Protein AF-W2U0R7-F1 (afdb_monomer_lite)

Radius of gyration: 28.59 Å; chains: 1; bounding box: 80×45×82 Å

Organism: Necator americanus (NCBI:txid51031)

InterPro domains:
  IPR003029 S1 domain [SM00316] (3-66)
  IPR012340 Nucleic acid-binding, OB-fold [SSF50249] (4-55)

pLDDT: mean 74.95, std 20.67, range [29.92, 95.19]

Foldseek 3Di:
DDDALDKWWWAFADADPNKTWTDTPNHAIAIEHPLLDDPPDDHGFIFIWGFHDADPPVRYTYIGTDGGPPDPDDDDDDDDDPPQFWWFFRADDFQWTWTATPVDSAIEIEGQDPDPPPGDPPVNRPDDHGDIFHWPDWDDPDPRYTYTYTVVCVVVVCVVCVDPPPPPDPDDDDDDDDDDDDDDDDDPDDPPPDDQDDDDAQDKFKWAWAAQQDAPFVDPQSRQWTWTQTGNRATEIEGVVQAEPVLVVPDPNSRVVCCVVRHRHIDIWTFHDWDWGDRDPDTGIYTYIHPYPVSNPDDPDDVVNVDDPPDDDDDD

Secondary structure (DSSP, 8-state):
-PPTT-EEEEEEEEEETTEEEEEETTTEEEEE-TTSS-S---TT-EEEEEEEEEETTTTEEEEEEEEETT----------------EEEEEE-SSEEEEEESS-S-EEEEES-SSTT----GGG-SS-TT-EE-EEEEEEEETTEEEEEETTHHHHHHHHS-----------------------------SS--------TT-EEEEEEEEE--S--SSGGGGGEEEEEETTTEEEEEEGGGS-HHHHHH-SSHHHHHHHHHTTSEEEEEEEEEEEEEETTEEEEEEEEE--HHHHH-----GGGTS---------

Structure (mmCIF, N/CA/C/O backbone):
data_AF-W2U0R7-F1
#
_entry.id   AF-W2U0R7-F1
#
loop_
_atom_site.group_PDB
_atom_site.id
_atom_site.type_symbol
_atom_site.label_atom_id
_atom_site.label_alt_id
_atom_site.label_comp_id
_atom_site.label_asym_id
_atom_site.label_entity_id
_atom_site.label_seq_id
_atom_site.pdbx_PDB_ins_code
_atom_site.Cartn_x
_atom_site.Cartn_y
_atom_site.Cartn_z
_atom_site.occupancy
_atom_site.B_iso_or_equiv
_atom_site.auth_seq_id
_atom_site.auth_comp_id
_atom_site.auth_asym_id
_atom_site.auth_atom_id
_atom_site.pdbx_PDB_model_num
ATOM 1 N N . LEU A 1 1 ? -6.172 -11.957 17.868 1.00 83.38 1 LEU A N 1
ATOM 2 C CA . LEU A 1 1 ? -6.908 -10.708 17.564 1.00 83.38 1 LEU A CA 1
ATOM 3 C C . LEU A 1 1 ? -8.099 -11.084 16.688 1.00 83.38 1 LEU A C 1
ATOM 5 O O . LEU A 1 1 ? -7.924 -12.005 15.895 1.00 83.38 1 LEU A O 1
ATOM 9 N N . PRO A 1 2 ? -9.292 -10.489 16.852 1.00 86.44 2 PRO A N 1
ATOM 10 C CA . PRO A 1 2 ? -10.396 -10.706 15.917 1.00 86.44 2 PRO A CA 1
ATOM 11 C C . PRO A 1 2 ? -9.974 -10.399 14.476 1.00 86.44 2 PRO A C 1
ATOM 13 O O . PRO A 1 2 ? -9.181 -9.494 14.243 1.00 86.44 2 PRO A O 1
ATOM 16 N N . ALA A 1 3 ? -10.475 -11.156 13.505 1.00 88.81 3 ALA A N 1
ATOM 17 C CA . ALA A 1 3 ? -10.159 -10.897 12.103 1.00 88.81 3 ALA A CA 1
ATOM 18 C C . ALA A 1 3 ? -10.872 -9.621 11.606 1.00 88.81 3 ALA A C 1
ATOM 20 O O . ALA A 1 3 ? -11.952 -9.302 12.120 1.00 88.81 3 ALA A O 1
ATOM 21 N N . PRO A 1 4 ? -10.346 -8.918 10.586 1.00 89.06 4 PRO A N 1
ATOM 22 C CA . PRO A 1 4 ? -11.112 -7.906 9.859 1.00 89.06 4 PRO A CA 1
ATOM 23 C C . PRO A 1 4 ? -12.493 -8.431 9.430 1.00 89.06 4 PRO A C 1
ATOM 25 O O . PRO A 1 4 ? -12.637 -9.593 9.054 1.00 89.06 4 PRO A O 1
ATOM 28 N N . GLY A 1 5 ? -13.523 -7.595 9.546 1.00 87.31 5 GLY A N 1
ATOM 29 C CA . GLY A 1 5 ? -14.932 -7.962 9.373 1.00 87.31 5 GLY A CA 1
ATOM 30 C C . GLY A 1 5 ? -15.601 -8.539 10.627 1.00 87.31 5 GLY A C 1
ATOM 31 O O . GLY A 1 5 ? -16.823 -8.659 10.661 1.00 87.31 5 GLY A O 1
ATOM 32 N N . SER A 1 6 ? -14.853 -8.860 11.689 1.00 90.31 6 SER A N 1
ATOM 33 C CA . SER A 1 6 ? -15.449 -9.371 12.933 1.00 90.31 6 SER A CA 1
ATOM 34 C C . SER A 1 6 ? -16.230 -8.286 13.668 1.00 90.31 6 SER A C 1
ATOM 36 O O . SER A 1 6 ? -15.757 -7.159 13.833 1.00 90.31 6 SER A O 1
ATOM 38 N N . HIS A 1 7 ? -17.398 -8.656 14.189 1.00 91.19 7 HIS A N 1
ATOM 39 C CA . HIS A 1 7 ? -18.165 -7.810 15.093 1.00 91.19 7 HIS A CA 1
ATOM 40 C C . HIS A 1 7 ? -17.626 -7.903 16.520 1.00 91.19 7 HIS A C 1
ATOM 42 O O . HIS A 1 7 ? -17.442 -8.995 17.056 1.00 91.19 7 HIS A O 1
ATOM 48 N N . VAL A 1 8 ? -17.429 -6.754 17.161 1.00 92.81 8 VAL A N 1
ATOM 49 C CA . VAL A 1 8 ? -16.996 -6.663 18.559 1.00 92.81 8 VAL A CA 1
ATOM 50 C C . VAL A 1 8 ? -17.875 -5.681 19.325 1.00 92.81 8 VAL A C 1
ATOM 52 O O . VAL A 1 8 ? -18.380 -4.709 18.766 1.00 92.81 8 VAL A O 1
ATOM 55 N N . VAL A 1 9 ? -18.059 -5.927 20.621 1.00 94.44 9 VAL A N 1
ATOM 56 C CA . VAL A 1 9 ? -18.637 -4.941 21.541 1.00 94.44 9 VAL A CA 1
ATOM 57 C C . VAL A 1 9 ? -17.483 -4.271 22.268 1.00 94.44 9 VAL A C 1
ATOM 59 O O . VAL A 1 9 ? -16.750 -4.932 23.003 1.00 94.44 9 VAL A O 1
ATOM 62 N N . ALA A 1 10 ? -17.321 -2.971 22.050 1.00 94.38 10 ALA A N 1
ATOM 63 C CA . ALA A 1 10 ? -16.235 -2.191 22.617 1.00 94.38 10 ALA A CA 1
ATOM 64 C C . ALA A 1 10 ? -16.765 -1.164 23.618 1.00 94.38 10 ALA A C 1
ATOM 66 O O . ALA A 1 10 ? -17.837 -0.592 23.426 1.00 94.38 10 ALA A O 1
ATOM 67 N N . THR A 1 11 ? -16.024 -0.950 24.701 1.00 95.19 11 THR A N 1
ATOM 68 C CA . THR A 1 11 ? -16.317 0.067 25.714 1.00 95.19 11 THR A CA 1
ATOM 69 C C . THR A 1 11 ? -15.459 1.289 25.436 1.00 95.19 11 THR A C 1
ATOM 71 O O . THR A 1 11 ? -14.247 1.156 25.291 1.00 95.19 11 THR A O 1
ATOM 74 N N . ILE A 1 12 ? -16.063 2.473 25.367 1.00 94.69 12 ILE A N 1
ATOM 75 C CA . ILE A 1 12 ? -15.328 3.722 25.143 1.00 94.69 12 ILE A CA 1
ATOM 76 C C . ILE A 1 12 ? -14.516 4.053 26.395 1.00 94.69 12 ILE A C 1
ATOM 78 O O . ILE A 1 12 ? -15.090 4.272 27.460 1.00 94.69 12 ILE A O 1
ATOM 82 N N . SER A 1 13 ? -13.191 4.083 26.273 1.00 92.88 13 SER A N 1
ATOM 83 C CA . SER A 1 13 ? -12.273 4.423 27.362 1.00 92.88 13 SER A CA 1
ATOM 84 C C . SER A 1 13 ? -11.938 5.911 27.390 1.00 92.88 13 SER A C 1
ATOM 86 O O . SER A 1 13 ? -11.790 6.478 28.468 1.00 92.88 13 SER A O 1
ATOM 88 N N . GLN A 1 14 ? -11.839 6.553 26.224 1.00 93.25 14 GLN A N 1
ATOM 89 C CA . GLN A 1 14 ? -11.476 7.964 26.103 1.00 93.25 14 GLN A CA 1
ATOM 90 C C . GLN A 1 14 ? -12.019 8.553 24.797 1.00 93.25 14 GLN A C 1
ATOM 92 O O . GLN A 1 14 ? -12.220 7.832 23.822 1.00 93.25 14 GLN A O 1
ATOM 97 N N . ILE A 1 15 ? -12.238 9.867 24.773 1.00 91.31 15 ILE A N 1
ATOM 98 C CA . ILE A 1 15 ? -12.575 10.632 23.569 1.00 91.31 15 ILE A CA 1
ATOM 99 C C . ILE A 1 15 ? -11.563 11.775 23.467 1.00 91.31 15 ILE A C 1
ATOM 101 O O . ILE A 1 15 ? -11.434 12.548 24.416 1.00 91.31 15 ILE A O 1
ATOM 105 N N . VAL A 1 16 ? -10.825 11.856 22.360 1.00 88.81 16 VAL A N 1
ATOM 106 C CA . VAL A 1 16 ? -9.835 12.919 22.094 1.00 88.81 16 VAL A CA 1
ATOM 107 C C . VAL A 1 16 ? -9.986 13.351 20.646 1.00 88.81 16 VAL A C 1
ATOM 109 O O . VAL A 1 16 ? -9.962 12.491 19.772 1.00 88.81 16 VAL A O 1
ATOM 112 N N . ASP A 1 17 ? -10.160 14.648 20.393 1.00 86.31 17 ASP A N 1
ATOM 113 C CA . ASP A 1 17 ? -10.288 15.219 19.042 1.00 86.31 17 ASP A CA 1
ATOM 114 C C . ASP A 1 17 ? -11.281 14.456 18.143 1.00 86.31 17 ASP A C 1
ATOM 116 O O . ASP A 1 17 ? -10.984 14.127 16.996 1.00 86.31 17 ASP A O 1
ATOM 120 N N . GLU A 1 18 ? -12.454 14.113 18.694 1.00 84.88 18 GLU A N 1
ATOM 121 C CA . GLU A 1 18 ? -13.509 13.346 18.003 1.00 84.88 18 GLU A CA 1
ATOM 122 C C . GLU A 1 18 ? -13.064 11.941 17.541 1.00 84.88 18 GLU A C 1
ATOM 124 O O . GLU A 1 18 ? -13.658 11.334 16.653 1.00 84.88 18 GLU A O 1
ATOM 129 N N . VAL A 1 19 ? -12.011 11.396 18.152 1.00 89.06 19 VAL A N 1
ATOM 130 C CA . VAL A 1 19 ? -11.609 9.995 18.035 1.00 89.06 19 VAL A CA 1
ATOM 131 C C . VAL A 1 19 ? -11.991 9.275 19.322 1.00 89.06 19 VAL A C 1
ATOM 133 O O . VAL A 1 19 ? -11.596 9.669 20.422 1.00 89.06 19 VAL A O 1
ATOM 136 N N . LEU A 1 20 ? -12.754 8.191 19.188 1.00 92.62 20 LEU A N 1
ATOM 137 C CA . LEU A 1 20 ? -13.113 7.332 20.311 1.00 92.62 20 LEU A CA 1
ATOM 138 C C . LEU A 1 20 ? -12.022 6.287 20.496 1.00 92.62 20 LEU A C 1
ATOM 140 O O . LEU A 1 20 ? -11.816 5.458 19.613 1.00 92.62 20 LEU A O 1
ATOM 144 N N . PHE A 1 21 ? -11.374 6.270 21.650 1.00 93.75 21 PHE A N 1
ATOM 145 C CA . PHE A 1 21 ? -10.540 5.155 22.076 1.00 93.75 21 PHE A CA 1
ATOM 146 C C . PHE A 1 21 ? -11.406 4.154 22.821 1.00 93.75 21 PHE A C 1
ATOM 148 O O . PHE A 1 21 ? -12.257 4.525 23.635 1.00 93.75 21 PHE A O 1
ATOM 155 N N . VAL A 1 22 ? -11.209 2.876 22.521 1.00 95.00 22 VAL A N 1
ATOM 156 C CA . VAL A 1 22 ? -12.057 1.814 23.046 1.00 95.00 22 VAL A CA 1
ATOM 157 C C . VAL A 1 22 ? -11.249 0.621 23.519 1.00 95.00 22 VAL A C 1
ATOM 159 O O . VAL A 1 22 ? -10.152 0.345 23.031 1.00 95.00 22 VAL A O 1
ATOM 162 N N . THR A 1 23 ? -11.841 -0.130 24.441 1.00 94.31 23 THR A N 1
ATOM 163 C CA . THR A 1 23 ? -11.342 -1.425 24.892 1.00 94.31 23 THR A CA 1
ATOM 164 C C . THR A 1 23 ? -12.376 -2.516 24.646 1.00 94.31 23 THR A C 1
ATOM 166 O O . THR A 1 23 ? -13.582 -2.324 24.817 1.00 94.31 23 THR A O 1
ATOM 169 N N . PHE A 1 24 ? -11.921 -3.687 24.218 1.00 93.06 24 PHE A N 1
ATOM 170 C CA . PHE A 1 24 ? -12.775 -4.843 23.955 1.00 93.06 24 PHE A CA 1
ATOM 171 C C . PHE A 1 24 ? -12.031 -6.143 24.272 1.00 93.06 24 PHE A C 1
ATOM 173 O O . PHE A 1 24 ? -10.812 -6.156 24.444 1.00 93.06 24 PHE A O 1
ATOM 180 N N . ASN A 1 25 ? -12.772 -7.245 24.429 1.00 89.12 25 ASN A N 1
ATOM 181 C CA . ASN A 1 25 ? -12.216 -8.549 24.824 1.00 89.12 25 ASN A CA 1
ATOM 182 C C . ASN A 1 25 ? -11.286 -8.472 26.058 1.00 89.12 25 ASN A C 1
ATOM 184 O O . ASN A 1 25 ? -10.248 -9.128 26.122 1.00 89.12 25 ASN A O 1
ATOM 188 N N . GLY A 1 26 ? -11.627 -7.609 27.020 1.00 82.94 26 GLY A N 1
ATOM 189 C CA . GLY A 1 26 ? -10.920 -7.423 28.290 1.00 82.94 26 GLY A CA 1
ATOM 190 C C . GLY A 1 26 ? -9.622 -6.607 28.231 1.00 82.94 26 GLY A C 1
ATOM 191 O O . GLY A 1 26 ? -9.376 -5.834 29.150 1.00 82.94 26 GLY A O 1
ATOM 192 N N . LYS A 1 27 ? -8.793 -6.759 27.189 1.00 85.88 27 LYS A N 1
ATOM 193 C CA . LYS A 1 27 ? -7.462 -6.112 27.113 1.00 85.88 27 LYS A CA 1
ATOM 194 C C . LYS A 1 27 ? -7.095 -5.523 25.750 1.00 85.88 27 LYS A C 1
ATOM 196 O O . LYS A 1 27 ? -6.055 -4.886 25.643 1.00 85.88 27 LYS A O 1
ATOM 201 N N . GLN A 1 28 ? -7.887 -5.760 24.706 1.00 88.81 28 GLN A N 1
ATOM 202 C CA . GLN A 1 28 ? -7.568 -5.249 23.372 1.00 88.81 28 GLN A CA 1
ATOM 203 C C . GLN A 1 28 ? -7.987 -3.788 23.269 1.00 88.81 28 GLN A C 1
ATOM 205 O O . GLN A 1 28 ? -9.064 -3.417 23.737 1.00 88.81 28 GLN A O 1
ATOM 210 N N . THR A 1 29 ? -7.130 -2.981 22.656 1.00 93.50 29 THR A N 1
ATOM 211 C CA . THR A 1 29 ? -7.343 -1.558 22.413 1.00 93.50 29 THR A CA 1
ATOM 212 C C . THR A 1 29 ? -7.682 -1.314 20.951 1.00 93.50 29 THR A C 1
ATOM 214 O O . THR A 1 29 ? -7.340 -2.089 20.053 1.00 93.50 29 THR A O 1
ATOM 217 N N . GLY A 1 30 ? -8.400 -0.231 20.703 1.00 94.00 30 GLY A N 1
ATOM 218 C CA . GLY A 1 30 ? -8.703 0.217 19.359 1.00 94.00 30 GLY A CA 1
ATOM 219 C C . GLY A 1 30 ? -9.209 1.643 19.348 1.00 94.00 30 GLY A C 1
ATOM 220 O O . GLY A 1 30 ? -9.350 2.278 20.396 1.00 94.00 30 GLY A O 1
ATOM 221 N N . PHE A 1 31 ? -9.497 2.136 18.153 1.00 93.88 31 PHE A N 1
ATOM 222 C CA . PHE A 1 31 ? -10.037 3.470 17.971 1.00 93.88 31 PHE A CA 1
ATOM 223 C C . PHE A 1 31 ? -11.076 3.522 16.850 1.00 93.88 31 PHE A C 1
ATOM 225 O O . PHE A 1 31 ? -11.021 2.759 15.883 1.00 93.88 31 PHE A O 1
ATOM 232 N N . VAL A 1 32 ? -12.020 4.451 16.984 1.00 92.56 32 VAL A N 1
ATOM 233 C CA . VAL A 1 32 ? -13.025 4.799 15.976 1.00 92.56 32 VAL A CA 1
ATOM 234 C C . VAL A 1 32 ? -12.823 6.267 15.615 1.00 92.56 32 VAL A C 1
ATOM 236 O O . VAL A 1 32 ? -12.878 7.130 16.488 1.00 92.56 32 VAL A O 1
ATOM 239 N N . ARG A 1 33 ? -12.551 6.557 14.340 1.00 90.38 33 ARG A N 1
ATOM 240 C CA . ARG A 1 33 ? -12.305 7.928 13.861 1.00 90.38 33 ARG A CA 1
ATOM 241 C C . ARG A 1 33 ? -13.593 8.741 13.747 1.00 90.38 33 ARG A C 1
ATOM 243 O O . ARG A 1 33 ? -14.663 8.166 13.529 1.00 90.38 33 ARG A O 1
ATOM 250 N N . LYS A 1 34 ? -13.445 10.069 13.734 1.00 85.06 34 LYS A N 1
ATOM 251 C CA . LYS A 1 34 ? -14.473 11.003 13.265 1.00 85.06 34 LYS A CA 1
ATOM 252 C C . LYS A 1 34 ? -15.073 10.520 11.939 1.00 85.06 34 LYS A C 1
ATOM 254 O O . LYS A 1 34 ? -14.345 10.124 11.029 1.00 85.06 34 LYS A O 1
ATOM 259 N N . GLY A 1 35 ? -16.401 10.522 11.847 1.00 83.38 35 GLY A N 1
ATOM 260 C CA . GLY A 1 35 ? -17.151 10.027 10.686 1.00 83.38 35 GLY A CA 1
ATOM 261 C C . GLY A 1 35 ? -17.455 8.524 10.719 1.00 83.38 35 GLY A C 1
ATOM 262 O O . GLY A 1 35 ? -18.378 8.078 10.041 1.00 83.38 35 GLY A O 1
ATOM 263 N N . ASN A 1 36 ? -16.769 7.739 11.556 1.00 88.75 36 ASN A N 1
ATOM 264 C CA . ASN A 1 36 ? -17.033 6.308 11.751 1.00 88.75 36 ASN A CA 1
ATOM 265 C C . ASN A 1 36 ? -17.840 5.997 13.022 1.00 88.75 36 ASN A C 1
ATOM 267 O O . ASN A 1 36 ? -18.058 4.822 13.314 1.00 88.75 36 ASN A O 1
ATOM 271 N N . HIS A 1 37 ? -18.302 7.012 13.749 1.00 88.38 37 HIS A N 1
ATOM 272 C CA . HIS A 1 37 ? -19.239 6.901 14.867 1.00 88.38 37 HIS A CA 1
ATOM 273 C C . HIS A 1 37 ? -20.311 7.992 14.795 1.00 88.38 37 HIS A C 1
ATOM 275 O O . HIS A 1 37 ? -20.176 8.944 14.030 1.00 88.38 37 HIS A O 1
ATOM 281 N N . ASN A 1 38 ? -21.365 7.832 15.597 1.00 84.31 38 ASN A N 1
ATOM 282 C CA . ASN A 1 38 ? -22.400 8.849 15.792 1.00 84.31 38 ASN A CA 1
ATOM 283 C C . ASN A 1 38 ? -22.002 9.790 16.944 1.00 84.31 38 ASN A C 1
ATOM 285 O O . ASN A 1 38 ? -21.214 9.393 17.806 1.00 84.31 38 ASN A O 1
ATOM 289 N N . ASP A 1 39 ? -22.565 10.998 16.984 1.00 75.94 39 ASP A N 1
ATOM 290 C CA . ASP A 1 39 ? -22.180 12.035 17.960 1.00 75.94 39 ASP A CA 1
ATOM 291 C C . ASP A 1 39 ? -22.703 11.769 19.389 1.00 75.94 39 ASP A C 1
ATOM 293 O O . ASP A 1 39 ? -22.133 12.249 20.366 1.00 75.94 39 ASP A O 1
ATOM 297 N N . ASP A 1 40 ? -23.730 10.926 19.543 1.00 81.81 40 ASP A N 1
ATOM 298 C CA . ASP A 1 40 ? -24.351 10.591 20.837 1.00 81.81 40 ASP A CA 1
ATOM 299 C C . ASP A 1 40 ? -23.622 9.461 21.591 1.00 81.81 40 ASP A C 1
ATOM 301 O O . ASP A 1 40 ? -24.198 8.418 21.920 1.00 81.81 40 ASP A O 1
ATOM 305 N N . VAL A 1 41 ? -22.332 9.641 21.875 1.00 87.25 41 VAL A N 1
ATOM 306 C CA . VAL A 1 41 ? -21.533 8.652 22.618 1.00 87.25 41 VAL A CA 1
ATOM 307 C C . VAL A 1 41 ? -20.745 9.280 23.762 1.00 87.25 41 VAL A C 1
ATOM 309 O O . VAL A 1 41 ? -20.171 10.358 23.642 1.00 87.25 41 VAL A O 1
ATOM 312 N N . LYS A 1 42 ? -20.705 8.584 24.902 1.00 91.44 42 LYS A N 1
ATOM 313 C CA . LYS A 1 42 ? -19.970 9.010 26.103 1.00 91.44 42 LYS A CA 1
ATOM 314 C C . LYS A 1 42 ? -18.969 7.949 26.543 1.00 91.44 42 LYS A C 1
ATOM 316 O O . LYS A 1 42 ? -19.164 6.754 26.308 1.00 91.44 42 LYS A O 1
ATOM 321 N N . VAL A 1 43 ? -17.922 8.381 27.245 1.00 92.25 43 VAL A N 1
ATOM 322 C CA . VAL A 1 43 ? -16.983 7.475 27.924 1.00 92.25 43 VAL A CA 1
ATOM 323 C C . VAL A 1 43 ? -17.761 6.496 28.815 1.00 92.25 43 VAL A C 1
ATOM 325 O O . VAL A 1 43 ? -18.732 6.864 29.475 1.00 92.25 43 VAL A O 1
ATOM 328 N N . GLY A 1 44 ? -17.376 5.222 28.775 1.00 91.38 44 GLY A N 1
ATOM 329 C CA . GLY A 1 44 ? -18.054 4.113 29.447 1.00 91.38 44 GLY A CA 1
ATOM 330 C C . GLY A 1 44 ? -19.210 3.487 28.658 1.00 91.38 44 GLY A C 1
ATOM 331 O O . GLY A 1 44 ? -19.694 2.421 29.037 1.00 91.38 44 GLY A O 1
ATOM 332 N N . ASN A 1 45 ? -19.666 4.086 27.550 1.00 91.94 45 ASN A N 1
ATOM 333 C CA . ASN A 1 45 ? -20.686 3.458 26.705 1.00 91.94 45 ASN A CA 1
ATOM 334 C C . ASN A 1 45 ? -20.134 2.229 25.978 1.00 91.94 45 ASN A C 1
ATOM 336 O O . ASN A 1 45 ? -18.971 2.192 25.573 1.00 91.94 45 ASN A O 1
ATOM 340 N N . LYS A 1 46 ? -21.007 1.236 25.779 1.00 93.06 46 LYS A N 1
ATOM 341 C CA . LYS A 1 46 ? -20.733 0.074 24.935 1.00 93.06 46 LYS A CA 1
ATOM 342 C C . LYS A 1 46 ? -21.280 0.320 23.535 1.00 93.06 46 LYS A C 1
ATOM 344 O O . LYS A 1 46 ? -22.468 0.596 23.364 1.00 93.06 46 LYS A O 1
ATOM 349 N N . ILE A 1 47 ? -20.420 0.176 22.541 1.00 92.75 47 ILE A N 1
ATOM 350 C CA . ILE A 1 47 ? -20.747 0.327 21.125 1.00 92.75 47 ILE A CA 1
ATOM 351 C C . ILE A 1 47 ? -20.481 -0.985 20.391 1.00 92.75 47 ILE A C 1
ATOM 353 O O . ILE A 1 47 ? -19.558 -1.727 20.733 1.00 92.75 47 ILE A O 1
ATOM 357 N N . LYS A 1 48 ? -21.315 -1.302 19.398 1.00 91.94 48 LYS A N 1
ATOM 358 C CA . LYS A 1 48 ? -21.057 -2.418 18.487 1.00 91.94 48 LYS A CA 1
ATOM 359 C C . LYS A 1 48 ? -20.238 -1.890 17.326 1.00 91.94 48 LYS A C 1
ATOM 361 O O . LYS A 1 48 ? -20.669 -0.974 16.622 1.00 91.94 48 LYS A O 1
ATOM 366 N N . CYS A 1 49 ? -19.091 -2.509 17.111 1.00 92.44 49 CYS A N 1
ATOM 367 C CA . CYS A 1 49 ? -18.162 -2.143 16.061 1.00 92.44 49 CYS A CA 1
ATOM 368 C C . CYS A 1 49 ? -17.885 -3.320 15.135 1.00 92.44 49 CYS A C 1
ATOM 370 O O . CYS A 1 49 ? -18.097 -4.480 15.496 1.00 92.44 49 CYS A O 1
ATOM 372 N N . VAL A 1 50 ? -17.379 -3.002 13.951 1.00 92.31 50 VAL A N 1
ATOM 373 C CA . VAL A 1 50 ? -16.727 -3.953 13.054 1.00 92.31 50 VAL A CA 1
ATOM 374 C C . VAL A 1 50 ? -15.243 -3.621 13.004 1.00 92.31 50 VAL A C 1
ATOM 376 O O . VAL A 1 50 ? -14.870 -2.448 12.926 1.00 92.31 50 VAL A O 1
ATOM 379 N N . VAL A 1 51 ? -14.406 -4.654 13.072 1.00 92.94 51 VAL A N 1
ATOM 380 C CA . VAL A 1 51 ? -12.954 -4.530 12.920 1.00 92.94 51 VAL A CA 1
ATOM 381 C C . VAL A 1 51 ? -12.612 -4.290 11.458 1.00 92.94 51 VAL A C 1
ATOM 383 O O . VAL A 1 51 ? -12.956 -5.112 10.617 1.00 92.94 51 VAL A O 1
ATOM 386 N N . ILE A 1 52 ? -11.941 -3.180 11.150 1.00 92.25 52 ILE A N 1
ATOM 387 C CA . ILE A 1 52 ? -11.542 -2.827 9.782 1.00 92.25 52 ILE A CA 1
ATOM 388 C C . ILE A 1 52 ? -10.106 -3.275 9.508 1.00 92.25 52 ILE A C 1
ATOM 390 O O . ILE A 1 52 ? -9.856 -3.975 8.534 1.00 92.25 52 ILE A O 1
ATOM 394 N N . ASP A 1 53 ? -9.167 -2.860 10.358 1.00 92.00 53 ASP A N 1
ATOM 395 C CA . ASP A 1 53 ? -7.725 -3.058 10.169 1.00 92.00 53 ASP A CA 1
ATOM 396 C C . ASP A 1 53 ? -7.001 -3.030 11.528 1.00 92.00 53 ASP A C 1
ATOM 398 O O . ASP A 1 53 ? -7.610 -2.749 12.564 1.00 92.00 53 ASP A O 1
ATOM 402 N N . TYR A 1 54 ? -5.697 -3.303 11.532 1.00 91.06 54 TYR A N 1
ATOM 403 C CA . TYR A 1 54 ? -4.827 -3.188 12.700 1.00 91.06 54 TYR A CA 1
ATOM 404 C C . TYR A 1 54 ? -3.661 -2.238 12.439 1.00 91.06 54 TYR A C 1
ATOM 406 O O . TYR A 1 54 ? -2.973 -2.318 11.422 1.00 91.06 54 TYR A O 1
ATOM 414 N N . VAL A 1 55 ? -3.389 -1.358 13.403 1.00 86.44 55 VAL A N 1
ATOM 415 C CA . VAL A 1 55 ? -2.236 -0.457 13.358 1.00 86.44 55 VAL A CA 1
ATOM 416 C C . VAL A 1 55 ? -1.060 -1.092 14.094 1.00 86.44 55 VAL A C 1
ATOM 418 O O . VAL A 1 55 ? -0.995 -1.115 15.325 1.00 86.44 55 VAL A O 1
ATOM 421 N N . PHE A 1 56 ? -0.095 -1.586 13.325 1.00 82.19 56 PHE A N 1
ATOM 422 C CA . PHE A 1 56 ? 1.170 -2.102 13.842 1.00 82.19 56 PHE A CA 1
ATOM 423 C C . PHE A 1 56 ? 2.199 -0.973 14.036 1.00 82.19 56 PHE A C 1
ATOM 425 O O . PHE A 1 56 ? 2.186 -0.003 13.275 1.00 82.19 56 PHE A O 1
ATOM 432 N N . PRO A 1 57 ? 3.092 -1.067 15.044 1.00 86.06 57 PRO A N 1
ATOM 433 C CA . PRO A 1 57 ? 3.300 -2.203 15.955 1.00 86.06 57 PRO A CA 1
ATOM 434 C C . PRO A 1 57 ? 2.416 -2.196 17.215 1.00 86.06 57 PRO A C 1
ATOM 436 O O . PRO A 1 57 ? 2.489 -3.132 18.005 1.00 86.06 57 PRO A O 1
ATOM 439 N N . ARG A 1 58 ? 1.588 -1.163 17.426 1.00 81.50 58 ARG A N 1
ATOM 440 C CA . ARG A 1 58 ? 0.784 -1.011 18.655 1.00 81.50 58 ARG A C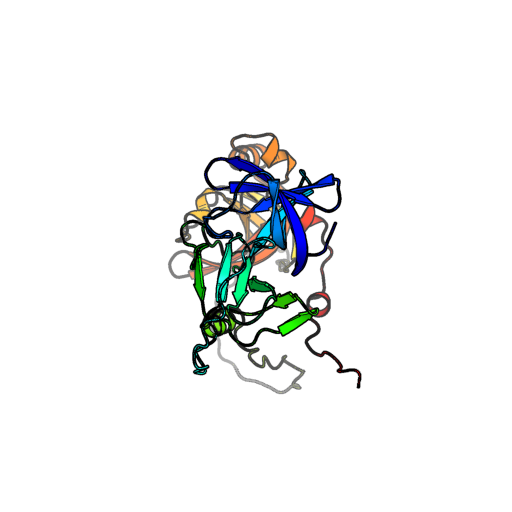A 1
ATOM 441 C C . ARG A 1 58 ? -0.297 -2.081 18.832 1.00 81.50 58 ARG A C 1
ATOM 443 O O . ARG A 1 58 ? -0.765 -2.274 19.945 1.00 81.50 58 ARG A O 1
ATOM 450 N N . ASN A 1 59 ? -0.657 -2.792 17.762 1.00 85.88 59 ASN A N 1
ATOM 451 C CA . ASN A 1 59 ? -1.736 -3.785 17.731 1.00 85.88 59 ASN A CA 1
ATOM 452 C C . ASN A 1 59 ? -3.116 -3.198 18.077 1.00 85.88 59 ASN A C 1
ATOM 454 O O . ASN A 1 59 ? -4.014 -3.933 18.487 1.00 85.88 59 ASN A O 1
ATOM 458 N N . ASP A 1 60 ? -3.295 -1.890 17.874 1.00 90.25 60 ASP A N 1
ATOM 459 C CA . ASP A 1 60 ? -4.584 -1.224 18.048 1.00 90.25 60 ASP A CA 1
ATOM 460 C C . ASP A 1 60 ? -5.501 -1.559 16.870 1.00 90.25 60 ASP A C 1
ATOM 462 O O . ASP A 1 60 ? -5.098 -1.435 15.708 1.00 90.25 60 ASP A O 1
ATOM 466 N N . ALA A 1 61 ? -6.740 -1.950 17.156 1.00 93.75 61 ALA A N 1
ATOM 467 C CA . ALA A 1 61 ? -7.741 -2.182 16.120 1.00 93.75 61 ALA A CA 1
ATOM 468 C C . ALA A 1 61 ? -8.340 -0.860 15.616 1.00 93.75 61 ALA A C 1
ATOM 470 O O . ALA A 1 61 ? -8.795 -0.028 16.400 1.00 93.75 61 ALA A O 1
ATOM 471 N N . GLU A 1 62 ? -8.397 -0.692 14.301 1.00 94.44 62 GLU A N 1
ATOM 472 C CA . GLU A 1 62 ? -9.132 0.378 13.633 1.00 94.44 62 GLU A CA 1
ATOM 473 C C . GLU A 1 62 ? -10.568 -0.110 13.390 1.00 94.44 62 GLU A C 1
ATOM 475 O O . GLU A 1 62 ? -10.791 -1.142 12.752 1.00 94.44 62 GLU A O 1
ATOM 480 N N . LEU A 1 63 ? -11.546 0.588 13.967 1.00 94.19 63 LEU A N 1
ATOM 481 C CA . LEU A 1 63 ? -12.930 0.127 14.091 1.00 94.19 63 LEU A CA 1
ATOM 482 C C . LEU A 1 63 ? -13.911 1.108 13.429 1.00 94.19 63 LEU A C 1
ATOM 484 O O . LEU A 1 63 ? -13.680 2.319 13.406 1.00 94.19 63 LEU A O 1
ATOM 488 N N . VAL A 1 64 ? -15.053 0.596 12.961 1.00 92.44 64 VAL A N 1
ATOM 489 C CA . VAL A 1 64 ? -16.231 1.404 12.592 1.00 92.44 64 VAL A CA 1
ATOM 490 C C . VAL A 1 64 ? -17.418 1.022 13.461 1.00 92.44 64 VAL A C 1
ATOM 492 O O . VAL A 1 64 ? -17.711 -0.160 13.643 1.00 92.44 64 VAL A O 1
ATOM 495 N N . MET A 1 65 ? -18.110 2.023 13.996 1.00 91.00 65 MET A N 1
ATOM 496 C CA . MET A 1 65 ? -19.338 1.833 14.752 1.00 91.00 65 MET A CA 1
ATOM 497 C C . MET A 1 65 ? -20.481 1.462 13.804 1.00 91.00 65 MET A C 1
ATOM 499 O O . MET A 1 65 ? -20.723 2.140 12.807 1.00 91.00 65 MET A O 1
ATOM 503 N N . VAL A 1 66 ? -21.198 0.388 14.133 1.00 88.12 66 VAL A N 1
ATOM 504 C CA . VAL A 1 66 ? -22.386 -0.058 13.387 1.00 88.12 66 VAL A CA 1
ATOM 505 C C . VAL A 1 66 ? -23.680 0.122 14.169 1.00 88.12 66 VAL A C 1
ATOM 507 O O . VAL A 1 66 ? -24.747 0.144 13.563 1.00 88.12 66 VAL A O 1
ATOM 510 N N . ASP A 1 67 ? -23.610 0.199 15.500 1.00 80.38 67 ASP A N 1
ATOM 511 C CA . ASP A 1 67 ? -24.786 0.353 16.359 1.00 80.38 67 ASP A CA 1
ATOM 512 C C . ASP A 1 67 ? -24.386 0.813 17.774 1.00 80.38 67 ASP A C 1
ATOM 514 O O . ASP A 1 67 ? -23.335 0.422 18.298 1.00 80.38 67 ASP A O 1
ATOM 518 N N . SER A 1 68 ? -25.249 1.593 18.422 1.00 63.22 68 SER A N 1
ATOM 519 C CA . SER A 1 68 ? -25.133 1.937 19.842 1.00 63.22 68 SER A CA 1
ATOM 520 C C . SER A 1 68 ? -25.872 0.881 20.656 1.00 63.22 68 SER A C 1
ATOM 522 O O . SER A 1 68 ? -27.096 0.813 20.606 1.00 63.22 68 SER A O 1
ATOM 524 N N . ALA A 1 69 ? -25.178 0.084 21.475 1.00 58.62 69 ALA A N 1
ATOM 525 C CA . ALA A 1 69 ? -25.843 -0.978 22.243 1.00 58.62 69 ALA A CA 1
ATOM 526 C C . ALA A 1 69 ? -26.877 -0.451 23.268 1.00 58.62 69 ALA A C 1
ATOM 528 O O . ALA A 1 69 ? -27.700 -1.229 23.745 1.00 58.62 69 ALA A O 1
ATOM 529 N N . ASN A 1 70 ? -26.855 0.854 23.576 1.00 46.56 70 ASN A N 1
ATOM 530 C CA . ASN A 1 70 ? -27.669 1.490 24.617 1.00 46.56 70 ASN A CA 1
ATOM 531 C C . ASN A 1 70 ? -28.772 2.442 24.108 1.00 46.56 70 ASN A C 1
ATOM 533 O O . ASN A 1 70 ? -29.482 3.011 24.934 1.00 46.56 70 ASN A O 1
ATOM 537 N N . VAL A 1 71 ? -28.959 2.629 22.795 1.00 42.69 71 VAL A N 1
ATOM 538 C CA . VAL A 1 71 ? -29.973 3.570 22.276 1.00 42.69 71 VAL A CA 1
ATOM 539 C C . VAL A 1 71 ? -31.172 2.797 21.727 1.00 42.69 71 VAL A C 1
ATOM 541 O O . VAL A 1 71 ? -31.108 2.181 20.665 1.00 42.69 71 VAL A O 1
ATOM 544 N N . LYS A 1 72 ? -32.299 2.829 22.450 1.00 37.12 72 LYS A N 1
ATOM 545 C CA . LYS A 1 72 ? -33.603 2.402 21.919 1.00 37.12 72 LYS A CA 1
ATOM 546 C C . LYS A 1 72 ? -34.038 3.404 20.844 1.00 37.12 72 LYS A C 1
ATOM 548 O O . LYS A 1 72 ? -34.627 4.429 21.168 1.00 37.12 72 LYS A O 1
ATOM 553 N N . VAL A 1 73 ? -33.767 3.116 19.575 1.00 37.72 73 VAL A N 1
ATOM 554 C CA . VAL A 1 73 ? -34.317 3.909 18.465 1.00 37.72 73 VAL A CA 1
ATOM 555 C C . VAL A 1 73 ? -35.780 3.488 18.220 1.00 37.72 73 VAL A C 1
ATOM 557 O O . VAL A 1 73 ? -36.051 2.287 18.097 1.00 37.72 73 VAL A O 1
ATOM 560 N N . PRO A 1 74 ? -36.746 4.424 18.157 1.00 35.66 74 PRO A N 1
ATOM 561 C CA . PRO A 1 74 ? -38.136 4.110 17.841 1.00 35.66 74 PRO A CA 1
ATOM 562 C C . PRO A 1 74 ? -38.268 3.623 16.389 1.00 35.66 74 PRO A C 1
ATOM 564 O O . PRO A 1 74 ? -37.733 4.220 15.455 1.00 35.66 74 PRO A O 1
ATOM 567 N N . LYS A 1 75 ? -38.992 2.514 16.193 1.00 36.31 75 LYS A N 1
ATOM 568 C CA . LYS A 1 75 ? -39.241 1.894 14.881 1.00 36.31 75 LYS A CA 1
ATOM 569 C C . LYS A 1 75 ? -40.145 2.785 14.018 1.00 36.31 75 LYS A C 1
ATOM 571 O O . LYS A 1 75 ? -41.363 2.624 14.031 1.00 36.31 75 LYS A O 1
ATOM 576 N N . ALA A 1 76 ? -39.563 3.671 13.217 1.00 35.34 76 ALA A N 1
ATOM 577 C CA . ALA A 1 76 ? -40.272 4.286 12.099 1.00 35.34 76 ALA A CA 1
ATOM 578 C C . ALA A 1 76 ? -40.295 3.307 10.910 1.00 35.34 76 ALA A C 1
ATOM 580 O O . ALA A 1 76 ? -39.263 2.999 10.316 1.00 35.34 76 ALA A O 1
ATOM 581 N N . LYS A 1 77 ? -41.485 2.794 10.568 1.00 41.06 77 LYS A N 1
ATOM 582 C CA . LYS A 1 77 ? -41.727 2.062 9.316 1.00 41.06 77 LYS A CA 1
ATOM 583 C C . LYS A 1 77 ? -41.511 3.025 8.144 1.00 41.06 77 LYS A C 1
ATOM 585 O O . LYS A 1 77 ? -42.338 3.907 7.934 1.00 41.06 77 LYS A O 1
ATOM 590 N N . LYS A 1 78 ? -40.446 2.842 7.359 1.00 34.41 78 LYS A N 1
ATOM 591 C CA . LYS A 1 78 ? -40.284 3.513 6.060 1.00 34.41 78 LYS A CA 1
ATOM 592 C C . LYS A 1 78 ? -40.283 2.469 4.944 1.00 34.41 78 LYS A C 1
ATOM 594 O O . LYS A 1 78 ? -39.570 1.471 5.025 1.00 34.41 78 LYS A O 1
ATOM 599 N N . LYS A 1 79 ? -41.168 2.690 3.965 1.00 33.53 79 LYS A N 1
ATOM 600 C CA . LYS A 1 79 ? -41.354 1.903 2.737 1.00 33.53 79 LYS A CA 1
ATOM 601 C C . LYS A 1 79 ? -40.002 1.635 2.068 1.00 33.53 79 LYS A C 1
ATOM 603 O O . LYS A 1 79 ? -39.200 2.548 1.908 1.00 33.53 79 LYS A O 1
ATOM 608 N N . ARG A 1 80 ? -39.787 0.374 1.697 1.00 35.59 80 ARG A N 1
ATOM 609 C CA . ARG A 1 80 ? -38.609 -0.129 0.993 1.00 35.59 80 ARG A CA 1
ATOM 610 C C . ARG A 1 80 ? -38.815 0.119 -0.503 1.00 35.59 80 ARG A C 1
ATOM 612 O O . ARG A 1 80 ? -39.478 -0.673 -1.160 1.00 35.59 80 ARG A O 1
ATOM 619 N N . GLU A 1 81 ? -38.314 1.244 -0.994 1.00 32.62 81 GLU A N 1
ATOM 620 C CA . GLU A 1 81 ? -37.963 1.399 -2.408 1.00 32.62 81 GLU A CA 1
ATOM 621 C C . GLU A 1 81 ? -36.563 0.803 -2.604 1.00 32.62 81 GLU A C 1
ATOM 623 O O . GLU A 1 81 ? -35.695 0.958 -1.742 1.00 32.62 81 GLU A O 1
ATOM 628 N N . GLU A 1 82 ? -36.365 0.062 -3.695 1.00 38.41 82 GLU A N 1
ATOM 629 C CA . GLU A 1 82 ? -35.071 -0.475 -4.130 1.00 38.41 82 GLU A CA 1
ATOM 630 C C . GLU A 1 82 ? -34.139 0.678 -4.516 1.00 38.41 82 GLU A C 1
ATOM 632 O O . GLU A 1 82 ? -33.962 1.017 -5.681 1.00 38.41 82 GLU A O 1
ATOM 637 N N . SER A 1 83 ? -33.564 1.337 -3.513 1.00 41.19 83 SER A N 1
ATOM 638 C CA . SER A 1 83 ? -32.542 2.350 -3.721 1.00 41.19 83 SER A CA 1
ATOM 639 C C . SER A 1 83 ? -31.194 1.661 -3.910 1.00 41.19 83 SER A C 1
ATOM 641 O O . SER A 1 83 ? -30.677 1.037 -2.979 1.00 41.19 83 SER A O 1
ATOM 643 N N . ASP A 1 84 ? -30.666 1.781 -5.124 1.00 49.28 84 ASP A N 1
ATOM 644 C CA . ASP A 1 84 ? -29.254 1.719 -5.514 1.00 49.28 84 ASP A CA 1
ATOM 645 C C . ASP A 1 84 ? -28.295 1.679 -4.303 1.00 49.28 84 ASP A C 1
ATOM 647 O O . ASP A 1 84 ? -28.218 2.631 -3.519 1.00 49.28 84 ASP A O 1
ATOM 651 N N . SER A 1 85 ? -27.628 0.543 -4.076 1.00 63.41 85 SER A N 1
ATOM 652 C CA . SER A 1 85 ? -26.938 0.251 -2.814 1.00 63.41 85 SER A CA 1
ATOM 653 C C . SER A 1 85 ? -25.662 1.082 -2.644 1.00 63.41 85 SER A C 1
ATOM 655 O O . SER A 1 85 ? -24.558 0.621 -2.939 1.00 63.41 85 SER A O 1
ATOM 657 N N . MET A 1 86 ? -25.806 2.312 -2.153 1.00 79.75 86 MET A N 1
ATOM 658 C CA . MET A 1 86 ? -24.675 3.165 -1.797 1.00 79.75 86 MET A CA 1
ATOM 659 C C . MET A 1 86 ? -23.877 2.558 -0.634 1.00 79.75 86 MET A C 1
ATOM 661 O O . MET A 1 86 ? -24.427 2.031 0.339 1.00 79.75 86 MET A O 1
ATOM 665 N N . CYS A 1 87 ? -22.555 2.617 -0.755 1.00 86.94 87 CYS A N 1
ATOM 666 C CA . CYS A 1 87 ? -21.601 2.158 0.244 1.00 86.94 87 CYS A CA 1
ATOM 667 C C . CYS A 1 87 ? -20.814 3.355 0.770 1.00 86.94 87 CYS A C 1
ATOM 669 O O . CYS A 1 87 ? -20.265 4.127 -0.011 1.00 86.94 87 CYS A O 1
ATOM 671 N N . ARG A 1 88 ? -20.728 3.504 2.092 1.00 89.69 88 ARG A N 1
ATOM 672 C CA . ARG A 1 88 ? -19.971 4.593 2.713 1.00 89.69 88 ARG A CA 1
ATOM 673 C C . ARG A 1 88 ? -18.504 4.209 2.844 1.00 89.69 88 ARG A C 1
ATOM 675 O O . ARG A 1 88 ? -18.206 3.144 3.379 1.00 89.69 88 ARG A O 1
ATOM 682 N N . VAL A 1 89 ? -17.586 5.079 2.446 1.00 90.25 89 VAL A N 1
ATOM 683 C CA . VAL A 1 89 ? -16.148 4.886 2.665 1.00 90.25 89 VAL A CA 1
ATOM 684 C C . VAL A 1 89 ? -15.822 5.065 4.147 1.00 90.25 89 VAL A C 1
ATOM 686 O O . VAL A 1 89 ? -16.049 6.130 4.715 1.00 90.25 89 VAL A O 1
ATOM 689 N N . VAL A 1 90 ? -15.279 4.025 4.780 1.00 90.75 90 VAL A N 1
ATOM 690 C CA . VAL A 1 90 ? -14.924 4.014 6.214 1.00 90.75 90 VAL A CA 1
ATOM 691 C C . VAL A 1 90 ? -13.416 4.029 6.449 1.00 90.75 90 VAL A C 1
ATOM 693 O O . VAL A 1 90 ? -12.965 4.346 7.548 1.00 90.75 90 VAL A O 1
ATOM 696 N N . LEU A 1 91 ? -12.622 3.705 5.425 1.00 90.56 91 LEU A N 1
ATOM 697 C CA . LEU A 1 91 ? -11.165 3.740 5.488 1.00 90.56 91 LEU A CA 1
ATOM 698 C C . LEU A 1 91 ? -10.570 4.018 4.110 1.00 90.56 91 LEU A C 1
ATOM 700 O O . LEU A 1 91 ? -10.986 3.418 3.121 1.00 90.56 91 LEU A O 1
ATOM 704 N N . VAL A 1 92 ? -9.547 4.869 4.063 1.00 88.75 92 VAL A N 1
ATOM 705 C CA . VAL A 1 92 ? -8.730 5.103 2.868 1.00 88.75 92 VAL A CA 1
ATOM 706 C C . VAL A 1 92 ? -7.270 4.852 3.228 1.00 88.75 92 VAL A C 1
ATOM 708 O O . VAL A 1 92 ? -6.717 5.504 4.114 1.00 88.75 92 VAL A O 1
ATOM 711 N N . LYS A 1 93 ? -6.638 3.893 2.551 1.00 86.56 93 LYS A N 1
ATOM 712 C CA . LYS A 1 93 ? -5.197 3.626 2.610 1.00 86.56 93 LYS A CA 1
ATOM 713 C C . LYS A 1 93 ? -4.614 3.789 1.205 1.00 86.56 93 LYS A C 1
ATOM 715 O O . LYS A 1 93 ? -5.326 3.891 0.207 1.00 86.56 93 LYS A O 1
ATOM 720 N N . ARG A 1 94 ? -3.283 3.792 1.126 1.00 80.75 94 ARG A N 1
ATOM 721 C CA . ARG A 1 94 ? -2.558 3.951 -0.142 1.00 80.75 94 ARG A CA 1
ATOM 722 C C . ARG A 1 94 ? -2.926 2.887 -1.181 1.00 80.75 94 ARG A C 1
ATOM 724 O O . ARG A 1 94 ? -3.013 3.213 -2.355 1.00 80.75 94 ARG A O 1
ATOM 731 N N . ASP A 1 95 ? -3.089 1.636 -0.750 1.00 82.06 95 ASP A N 1
ATOM 732 C CA . ASP A 1 95 ? -3.240 0.493 -1.660 1.00 82.06 95 ASP A CA 1
ATOM 733 C C . ASP A 1 95 ? -4.691 -0.033 -1.736 1.00 82.06 95 ASP A C 1
ATOM 735 O O . ASP A 1 95 ? -5.060 -0.698 -2.706 1.00 82.06 95 ASP A O 1
ATOM 739 N N . TYR A 1 96 ? -5.539 0.303 -0.758 1.00 87.50 96 TYR A N 1
ATOM 740 C CA . TYR A 1 96 ? -6.954 -0.066 -0.746 1.00 87.50 96 TYR A CA 1
ATOM 741 C C . TYR A 1 96 ? -7.821 0.963 -0.007 1.00 87.50 96 TYR A C 1
ATOM 743 O O . TYR A 1 96 ? -7.337 1.735 0.821 1.00 87.50 96 TYR A O 1
ATOM 751 N N . ILE A 1 97 ? -9.123 0.930 -0.267 1.00 90.50 97 ILE A N 1
ATOM 752 C CA . ILE A 1 97 ? -10.160 1.565 0.549 1.00 90.50 97 ILE A CA 1
ATOM 753 C C . ILE A 1 97 ? -11.059 0.484 1.155 1.00 90.50 97 ILE A C 1
ATOM 755 O O . ILE A 1 97 ? -11.169 -0.623 0.625 1.00 90.50 97 ILE A O 1
ATOM 759 N N . CYS A 1 98 ? -11.711 0.802 2.266 1.00 91.25 98 CYS A N 1
ATOM 760 C CA . CYS A 1 98 ? -12.739 -0.043 2.856 1.00 91.25 98 CYS A CA 1
ATOM 761 C C . CYS A 1 98 ? -14.058 0.719 2.876 1.00 91.25 98 CYS A C 1
ATOM 763 O O . CYS A 1 98 ? -14.102 1.891 3.269 1.00 91.25 98 CYS A O 1
ATOM 765 N N . VAL A 1 99 ? -15.128 0.046 2.466 1.00 91.44 99 VAL A N 1
ATOM 766 C CA . VAL A 1 99 ? -16.472 0.609 2.440 1.00 91.44 99 VAL A CA 1
ATOM 767 C C . VAL A 1 99 ? -17.443 -0.262 3.227 1.00 91.44 99 VAL A C 1
ATOM 769 O O . VAL A 1 99 ? -17.295 -1.483 3.317 1.00 91.44 99 VAL A O 1
ATOM 772 N N . LEU A 1 100 ? -18.448 0.390 3.799 1.00 89.56 100 LEU A N 1
ATOM 773 C CA . LEU A 1 100 ? -19.528 -0.225 4.553 1.00 89.56 100 LEU A CA 1
ATOM 774 C C . LEU A 1 100 ? -20.853 0.020 3.808 1.00 89.56 100 LEU A C 1
ATOM 776 O O . LEU A 1 100 ? -21.295 1.171 3.726 1.00 89.56 100 LEU A O 1
ATOM 780 N N . PRO A 1 101 ? -21.494 -1.022 3.254 1.00 86.69 101 PRO A N 1
ATOM 781 C CA . PRO A 1 101 ? -22.800 -0.910 2.614 1.00 86.69 101 PRO A CA 1
ATOM 782 C C . PRO A 1 101 ? -23.883 -0.483 3.608 1.00 86.69 101 PRO A C 1
ATOM 784 O O . PRO A 1 101 ? -23.949 -0.995 4.724 1.00 86.69 101 PRO A O 1
ATOM 787 N N . SER A 1 102 ? -24.807 0.386 3.193 1.00 76.06 102 SER A N 1
ATOM 788 C CA . SER A 1 102 ? -25.928 0.791 4.059 1.00 76.06 102 SER A CA 1
ATOM 789 C C . SER A 1 102 ? -26.888 -0.360 4.396 1.00 76.06 102 SER A C 1
ATOM 791 O O . SER A 1 102 ? -27.576 -0.321 5.413 1.00 76.06 102 SER A O 1
ATOM 793 N N . THR A 1 103 ? -26.950 -1.391 3.550 1.00 70.12 103 THR A N 1
ATOM 794 C CA . THR A 1 103 ? -27.899 -2.511 3.672 1.00 70.12 103 THR A CA 1
ATOM 795 C C . THR A 1 103 ? -27.298 -3.769 4.297 1.00 70.12 103 THR A C 1
ATOM 797 O O . THR A 1 103 ? -28.044 -4.622 4.779 1.00 70.12 103 THR A O 1
ATOM 800 N N . LYS A 1 104 ? -25.965 -3.904 4.305 1.00 67.25 104 LYS A N 1
ATOM 801 C CA . LYS A 1 104 ? -25.246 -5.092 4.789 1.00 67.25 104 LYS A CA 1
ATOM 802 C C . LYS A 1 104 ? -24.171 -4.682 5.788 1.00 67.25 104 LYS A C 1
ATOM 804 O O . LYS A 1 104 ? -23.386 -3.786 5.521 1.00 67.25 104 LYS A O 1
ATOM 809 N N . LYS A 1 105 ? -24.063 -5.408 6.902 1.00 71.56 105 LYS A N 1
ATOM 810 C CA . LYS A 1 105 ? -23.002 -5.209 7.910 1.00 71.56 105 LYS A CA 1
ATOM 811 C C . LYS A 1 105 ? -21.673 -5.884 7.529 1.00 71.56 105 LYS A C 1
ATOM 813 O O . LYS A 1 105 ? -20.902 -6.263 8.398 1.00 71.56 105 LYS A O 1
ATOM 818 N N . CYS A 1 106 ? -21.430 -6.059 6.235 1.00 82.81 106 CYS A N 1
ATOM 819 C CA . CYS A 1 106 ? -20.240 -6.703 5.691 1.00 82.81 106 CYS A CA 1
ATOM 820 C C . CYS A 1 106 ? -19.282 -5.623 5.194 1.00 82.81 106 CYS A C 1
ATOM 822 O O . CYS A 1 106 ? -19.715 -4.705 4.500 1.00 82.81 106 CYS A O 1
ATOM 824 N N . LEU A 1 107 ? -17.991 -5.738 5.501 1.00 89.31 107 LEU A N 1
ATOM 825 C CA . LEU A 1 107 ? -16.994 -4.837 4.929 1.00 89.31 107 LEU A CA 1
ATOM 826 C C . LEU A 1 107 ? -16.698 -5.231 3.487 1.00 89.31 107 LEU A C 1
ATOM 828 O O . LEU A 1 107 ? -16.591 -6.419 3.175 1.00 89.31 107 LEU A O 1
ATOM 832 N N . VAL A 1 108 ? -16.526 -4.234 2.623 1.00 90.38 108 VAL A N 1
ATOM 833 C CA . VAL A 1 108 ? -16.042 -4.443 1.260 1.00 90.38 108 VAL A CA 1
ATOM 834 C C . VAL A 1 108 ? -14.704 -3.735 1.095 1.00 90.38 108 VAL A C 1
ATOM 836 O O . VAL A 1 108 ? -14.598 -2.524 1.289 1.00 90.38 108 VAL A O 1
ATOM 839 N N . PHE A 1 109 ? -13.677 -4.499 0.745 1.00 90.69 109 PHE A N 1
ATOM 840 C CA . PHE A 1 109 ? -12.347 -3.990 0.444 1.00 90.69 109 PHE A CA 1
ATOM 841 C C . PHE A 1 109 ? -12.231 -3.743 -1.052 1.00 90.69 109 PHE A C 1
ATOM 843 O O . PHE A 1 109 ? -12.541 -4.613 -1.864 1.00 90.69 109 PHE A O 1
ATOM 850 N N . VAL A 1 110 ? -11.783 -2.549 -1.415 1.00 89.38 110 VAL A N 1
ATOM 851 C CA . VAL A 1 110 ? -11.673 -2.133 -2.810 1.00 89.38 110 VAL A CA 1
ATOM 852 C C . VAL A 1 110 ? -10.238 -1.690 -3.075 1.00 89.38 110 VAL A C 1
ATOM 854 O O . VAL A 1 110 ? -9.734 -0.820 -2.360 1.00 89.38 110 VAL A O 1
ATOM 857 N N . PRO A 1 111 ? -9.544 -2.269 -4.067 1.00 86.44 111 PRO A N 1
ATOM 858 C CA . PRO A 1 111 ? -8.204 -1.827 -4.429 1.00 86.44 111 PRO A CA 1
ATOM 859 C C . PRO A 1 111 ? -8.220 -0.361 -4.873 1.00 86.44 111 PRO A C 1
ATOM 861 O O . PRO A 1 111 ? -8.980 0.015 -5.760 1.00 86.44 111 PRO A O 1
ATOM 864 N N . SER A 1 112 ? -7.361 0.475 -4.289 1.00 80.31 112 SER A N 1
ATOM 865 C CA . SER A 1 112 ? -7.147 1.850 -4.769 1.00 80.31 112 SER A CA 1
ATOM 866 C C . SER A 1 112 ? -5.957 1.938 -5.725 1.00 80.31 112 SER A C 1
ATOM 868 O O . SER A 1 112 ? -5.829 2.903 -6.482 1.00 80.31 112 SER A O 1
ATOM 870 N N . ARG A 1 113 ? -5.106 0.904 -5.732 1.00 76.62 113 ARG A N 1
ATOM 871 C CA . ARG A 1 113 ? -3.917 0.795 -6.572 1.00 76.62 113 ARG A CA 1
ATOM 872 C C . ARG A 1 113 ? -3.881 -0.547 -7.289 1.00 76.62 113 ARG A C 1
ATOM 874 O O . ARG A 1 113 ? -3.751 -1.595 -6.667 1.00 76.62 113 ARG A O 1
ATOM 881 N N . PHE A 1 114 ? -3.904 -0.495 -8.615 1.00 73.19 114 PHE A N 1
ATOM 882 C CA . PHE A 1 114 ? -3.869 -1.684 -9.470 1.00 73.19 114 PHE A CA 1
ATOM 883 C C . PHE A 1 114 ? -2.457 -2.025 -9.969 1.00 73.19 114 PHE A C 1
ATOM 885 O O . PHE A 1 114 ? -2.230 -3.125 -10.467 1.00 73.19 114 PHE A O 1
ATOM 892 N N . HIS A 1 115 ? -1.494 -1.103 -9.833 1.00 68.94 115 HIS A N 1
ATOM 893 C CA . HIS A 1 115 ? -0.104 -1.327 -10.228 1.00 68.94 115 HIS A CA 1
ATOM 894 C C . HIS A 1 115 ? 0.898 -0.697 -9.236 1.00 68.94 115 HIS A C 1
ATOM 896 O O . HIS A 1 115 ? 0.740 0.472 -8.875 1.00 68.94 115 HIS A O 1
ATOM 902 N N . PRO A 1 116 ? 1.992 -1.388 -8.851 1.00 67.38 116 PRO A N 1
ATOM 903 C CA . PRO A 1 116 ? 3.011 -0.869 -7.927 1.00 67.38 116 PRO A CA 1
ATOM 904 C C . PRO A 1 116 ? 3.759 0.387 -8.399 1.00 67.38 116 PRO A C 1
ATOM 906 O O . PRO A 1 116 ? 4.436 1.021 -7.607 1.00 67.38 116 PRO A O 1
ATOM 909 N N . ASN A 1 117 ? 3.644 0.795 -9.659 1.00 64.69 117 ASN A N 1
ATOM 910 C CA . ASN A 1 117 ? 4.206 2.074 -10.134 1.00 64.69 117 ASN A CA 1
ATOM 911 C C . ASN A 1 117 ? 3.146 3.168 -10.311 1.00 64.69 117 ASN A C 1
ATOM 913 O O . ASN A 1 117 ? 3.476 4.300 -10.642 1.00 64.69 117 ASN A O 1
ATOM 917 N N . GLN A 1 118 ? 1.872 2.845 -10.081 1.00 63.38 118 GLN A N 1
ATOM 918 C CA . GLN A 1 118 ? 0.817 3.843 -10.021 1.00 63.38 118 GLN A CA 1
ATOM 919 C C . GLN A 1 118 ? 0.878 4.493 -8.638 1.00 63.38 118 GLN A C 1
ATOM 921 O O . GLN A 1 118 ? 0.487 3.888 -7.638 1.00 63.38 118 GLN A O 1
ATOM 926 N N . VAL A 1 119 ? 1.454 5.691 -8.571 1.00 54.91 119 VAL A N 1
ATOM 927 C CA . VAL A 1 119 ? 1.465 6.509 -7.357 1.00 54.91 119 VAL A CA 1
ATOM 928 C C . VAL A 1 119 ? 0.187 7.334 -7.366 1.00 54.91 119 VAL A C 1
ATOM 930 O O . VAL A 1 119 ? 0.064 8.287 -8.127 1.00 54.91 119 VAL A O 1
ATOM 933 N N . VAL A 1 120 ? -0.787 6.942 -6.548 1.00 54.06 120 VAL A N 1
ATOM 934 C CA . VAL A 1 120 ? -1.921 7.810 -6.224 1.00 54.06 120 VAL A CA 1
ATOM 935 C C . VAL A 1 120 ? -1.510 8.570 -4.971 1.00 54.06 120 VAL A C 1
ATOM 937 O O . VAL A 1 120 ? -1.360 7.972 -3.903 1.00 54.06 120 VAL A O 1
ATOM 940 N N . GLU A 1 121 ? -1.239 9.869 -5.093 1.00 47.56 121 GLU A N 1
ATOM 941 C CA . GLU A 1 121 ? -1.045 10.702 -3.906 1.00 47.56 121 GLU A CA 1
ATOM 942 C C . GLU A 1 121 ? -2.322 10.651 -3.063 1.00 47.56 121 GLU A C 1
ATOM 944 O O . GLU A 1 121 ? -3.415 10.844 -3.587 1.00 47.56 121 GLU A O 1
ATOM 949 N N . VAL A 1 122 ? -2.206 10.420 -1.751 1.00 48.28 122 VAL A N 1
ATOM 950 C CA . VAL A 1 122 ? -3.371 10.326 -0.846 1.00 48.28 122 VAL A CA 1
ATOM 951 C C . VAL A 1 122 ? -4.183 11.634 -0.834 1.00 48.28 122 VAL A C 1
ATOM 953 O O . VAL A 1 122 ? -5.384 11.607 -0.598 1.00 48.28 122 VAL A O 1
ATOM 956 N N . LYS A 1 123 ? -3.558 12.776 -1.160 1.00 42.34 123 LYS A N 1
ATOM 957 C CA . LYS A 1 123 ? -4.237 14.074 -1.342 1.00 42.34 123 LYS A CA 1
ATOM 958 C C . LYS A 1 123 ? -5.069 14.161 -2.629 1.00 42.34 123 LYS A C 1
ATOM 960 O O . LYS A 1 123 ? -6.002 14.948 -2.683 1.00 42.34 123 LYS A O 1
ATOM 965 N N . ASN A 1 124 ? -4.759 13.327 -3.620 1.00 46.62 124 ASN A N 1
ATOM 966 C CA . ASN A 1 124 ? -5.504 13.160 -4.870 1.00 46.62 124 ASN A CA 1
ATOM 967 C C . ASN A 1 124 ? -6.329 11.861 -4.843 1.00 46.62 124 ASN A C 1
ATOM 969 O O . ASN A 1 124 ? -6.600 11.264 -5.890 1.00 46.62 124 ASN A O 1
ATOM 973 N N . ALA A 1 125 ? -6.676 11.373 -3.646 1.00 57.25 125 ALA A N 1
ATOM 974 C CA . ALA A 1 125 ? -7.516 10.199 -3.507 1.00 57.25 125 ALA A CA 1
ATOM 975 C C . ALA A 1 125 ? -8.857 10.459 -4.202 1.00 57.25 125 ALA A C 1
ATOM 977 O O . ALA A 1 125 ? -9.511 11.472 -3.972 1.00 57.25 125 ALA A O 1
ATOM 978 N N . ARG A 1 126 ? -9.268 9.519 -5.060 1.00 70.31 126 ARG A N 1
ATOM 979 C CA . ARG A 1 126 ? -10.544 9.577 -5.796 1.00 70.31 126 ARG A CA 1
ATOM 980 C C . ARG A 1 126 ? -11.765 9.659 -4.880 1.00 70.31 126 ARG A C 1
ATOM 982 O O . ARG A 1 126 ? -12.842 9.998 -5.351 1.00 70.31 126 ARG A O 1
ATOM 989 N N . VAL A 1 127 ? -11.591 9.264 -3.623 1.00 79.31 127 VAL A N 1
ATOM 990 C CA . VAL A 1 127 ? -12.621 9.165 -2.596 1.00 79.31 127 VAL A CA 1
ATOM 991 C C . VAL A 1 127 ? -11.999 9.496 -1.239 1.00 79.31 127 VAL A C 1
ATOM 993 O O . VAL A 1 127 ? -10.830 9.186 -0.989 1.00 79.31 127 VAL A O 1
ATOM 996 N N . SER A 1 128 ? -12.791 10.091 -0.361 1.00 83.56 128 SER A N 1
ATOM 997 C CA . SER A 1 128 ? -12.457 10.437 1.018 1.00 83.56 128 SER A CA 1
ATOM 998 C C . SER A 1 128 ? -13.289 9.620 2.007 1.00 83.56 128 SER A C 1
ATOM 1000 O O . SER A 1 128 ? -14.339 9.073 1.670 1.00 83.56 128 SER A O 1
ATOM 1002 N N . VAL A 1 129 ? -12.818 9.513 3.254 1.00 85.12 129 VAL A N 1
ATOM 1003 C CA . VAL A 1 129 ? -13.604 8.890 4.334 1.00 85.12 129 VAL A CA 1
ATOM 1004 C C . VAL A 1 129 ? -14.901 9.679 4.525 1.00 85.12 129 VAL A C 1
ATOM 1006 O O . VAL A 1 129 ? -14.864 10.896 4.679 1.00 85.12 129 VAL A O 1
ATOM 1009 N N . GLY A 1 130 ? -16.034 8.976 4.531 1.00 83.00 130 GLY A N 1
ATOM 1010 C CA . GLY A 1 130 ? -17.376 9.555 4.589 1.00 83.00 130 GLY A CA 1
ATOM 1011 C C . GLY A 1 130 ? -18.096 9.631 3.239 1.00 83.00 130 GLY A C 1
ATOM 1012 O O . GLY A 1 130 ? -19.323 9.714 3.238 1.00 83.00 130 GLY A O 1
ATOM 1013 N N . ASP A 1 131 ? -17.381 9.529 2.114 1.00 86.38 131 ASP A N 1
ATOM 1014 C CA . ASP A 1 131 ? -17.994 9.576 0.783 1.00 86.38 131 ASP A CA 1
ATOM 1015 C C . ASP A 1 131 ? -18.921 8.378 0.543 1.00 86.38 131 ASP A C 1
ATOM 1017 O O . ASP A 1 131 ? -18.687 7.271 1.038 1.00 86.38 131 ASP A O 1
ATOM 1021 N N . ASN A 1 132 ? -19.964 8.587 -0.263 1.00 87.81 132 ASN A N 1
ATOM 1022 C CA . ASN A 1 132 ? -20.835 7.517 -0.741 1.00 87.81 132 ASN A CA 1
ATOM 1023 C C . ASN A 1 132 ? -20.389 7.075 -2.133 1.00 87.81 132 ASN A C 1
ATOM 1025 O O . ASN A 1 132 ? -20.320 7.882 -3.059 1.00 87.81 132 ASN A O 1
ATOM 1029 N N . VAL A 1 133 ? -20.117 5.783 -2.284 1.00 87.94 133 VAL A N 1
ATOM 1030 C CA . VAL A 1 133 ? -19.641 5.181 -3.529 1.00 87.94 133 VAL A CA 1
ATOM 1031 C C . VAL A 1 133 ? -20.516 4.006 -3.940 1.00 87.94 133 VAL A C 1
ATOM 1033 O O . VAL A 1 133 ? -21.153 3.355 -3.108 1.00 87.94 133 VAL A O 1
ATOM 1036 N N . LYS A 1 134 ? -20.525 3.712 -5.239 1.00 88.06 134 LYS A N 1
ATOM 1037 C CA . LYS A 1 134 ? -21.116 2.491 -5.785 1.00 88.06 134 LYS A CA 1
ATOM 1038 C C . LYS A 1 134 ? -20.034 1.443 -5.989 1.00 88.06 134 LYS A C 1
ATOM 1040 O O . LYS A 1 134 ? -18.963 1.757 -6.510 1.00 88.06 134 LYS A O 1
ATOM 1045 N N . ILE A 1 135 ? -20.328 0.217 -5.570 1.00 86.62 135 ILE A N 1
ATOM 1046 C CA . ILE A 1 135 ? -19.450 -0.939 -5.746 1.00 86.62 135 ILE A CA 1
ATOM 1047 C C . ILE A 1 135 ? -20.044 -1.841 -6.820 1.00 86.62 135 ILE A C 1
ATOM 1049 O O . ILE A 1 135 ? -21.214 -2.208 -6.726 1.00 86.62 135 ILE A O 1
ATOM 1053 N N . SER A 1 136 ? -19.232 -2.204 -7.810 1.00 81.19 136 SER A N 1
ATOM 1054 C CA . SER A 1 136 ? -19.589 -3.195 -8.824 1.00 81.19 136 SER A CA 1
ATOM 1055 C C . SER A 1 136 ? -19.233 -4.606 -8.341 1.00 81.19 136 SER A C 1
ATOM 1057 O O . SER A 1 136 ? -18.138 -4.827 -7.820 1.00 81.19 136 SER A O 1
ATOM 1059 N N . ASP A 1 137 ? -20.196 -5.525 -8.474 1.00 74.06 137 ASP A N 1
ATOM 1060 C CA . ASP A 1 137 ? -20.088 -6.982 -8.298 1.00 74.06 137 ASP A CA 1
ATOM 1061 C C . ASP A 1 137 ? -19.121 -7.458 -7.191 1.00 74.06 137 ASP A C 1
ATOM 1063 O O . ASP A 1 137 ? -18.074 -8.046 -7.477 1.00 74.06 137 ASP A O 1
ATOM 1067 N N . PRO A 1 138 ? -19.443 -7.221 -5.902 1.00 83.44 138 PRO A N 1
ATOM 1068 C CA . PRO A 1 138 ? -18.590 -7.656 -4.805 1.00 83.44 138 PRO A CA 1
ATOM 1069 C C . PRO A 1 138 ? -18.535 -9.188 -4.708 1.00 83.44 138 PRO A C 1
ATOM 1071 O O . PRO A 1 138 ? -19.559 -9.867 -4.645 1.00 83.44 138 PRO A O 1
ATOM 1074 N N . ILE A 1 139 ? -17.320 -9.720 -4.611 1.00 84.25 139 ILE A N 1
ATOM 1075 C CA . ILE A 1 139 ? -17.016 -11.132 -4.393 1.00 84.25 139 ILE A CA 1
ATOM 1076 C C . ILE A 1 139 ? -16.868 -11.369 -2.890 1.00 84.25 139 ILE A C 1
ATOM 1078 O O . ILE A 1 139 ? -16.023 -10.756 -2.232 1.00 84.25 139 ILE A O 1
ATOM 1082 N N . SER A 1 140 ? -17.670 -12.272 -2.333 1.00 83.88 140 SER A N 1
ATOM 1083 C CA . SER A 1 140 ? -17.563 -12.661 -0.926 1.00 83.88 140 SER A CA 1
ATOM 1084 C C . SER A 1 140 ? -16.352 -13.564 -0.696 1.00 83.88 140 SER A C 1
ATOM 1086 O O . SER A 1 140 ? -16.197 -14.587 -1.357 1.00 83.88 140 SER A O 1
ATOM 1088 N N . LEU A 1 141 ? -15.503 -13.188 0.260 1.00 81.19 141 LEU A N 1
ATOM 1089 C CA . LEU A 1 141 ? -14.400 -14.020 0.753 1.00 81.19 141 LEU A CA 1
ATOM 1090 C C . LEU A 1 141 ? -14.786 -14.774 2.028 1.00 81.19 141 LEU A C 1
ATOM 1092 O O . LEU A 1 141 ? -14.303 -15.876 2.271 1.00 81.19 141 LEU A O 1
ATOM 1096 N N . SER A 1 142 ? -15.630 -14.160 2.856 1.00 78.69 142 SER A N 1
ATOM 1097 C CA . SER A 1 142 ? -16.215 -14.753 4.058 1.00 78.69 142 SER A CA 1
ATOM 1098 C C . SER A 1 142 ? -17.542 -14.068 4.387 1.00 78.69 142 SER A C 1
ATOM 1100 O O . SER A 1 142 ? -17.894 -13.063 3.764 1.00 78.69 142 SER A O 1
ATOM 1102 N N . ASP A 1 143 ? -18.259 -14.572 5.394 1.00 74.81 143 ASP A N 1
ATOM 1103 C CA . ASP A 1 143 ? -19.587 -14.081 5.797 1.00 74.81 143 ASP A CA 1
ATOM 1104 C C . ASP A 1 143 ? -19.656 -12.561 6.031 1.00 74.81 143 ASP A C 1
ATOM 1106 O O . ASP A 1 143 ? -20.703 -11.948 5.827 1.00 74.81 143 ASP A O 1
ATOM 1110 N N . ASN A 1 144 ? -18.540 -11.939 6.436 1.00 81.75 144 ASN A N 1
ATOM 1111 C CA . ASN A 1 144 ? -18.468 -10.511 6.768 1.00 81.75 144 ASN A CA 1
ATOM 1112 C C . ASN A 1 144 ? -17.403 -9.741 5.970 1.00 81.75 144 ASN A C 1
ATOM 1114 O O . ASN A 1 144 ? -17.132 -8.574 6.277 1.00 81.75 144 ASN A O 1
ATOM 1118 N N . LEU A 1 145 ? -16.801 -10.375 4.957 1.00 84.31 145 LEU A N 1
ATOM 1119 C CA . LEU A 1 145 ? -15.737 -9.794 4.145 1.00 84.31 145 LEU A CA 1
ATOM 1120 C C . LEU A 1 145 ? -16.007 -10.012 2.655 1.00 84.31 145 LEU A C 1
ATOM 1122 O O . LEU A 1 145 ? -16.103 -11.143 2.179 1.00 84.31 145 LEU A O 1
ATOM 1126 N N . CYS A 1 146 ? -16.045 -8.921 1.901 1.00 87.94 146 CYS A N 1
ATOM 1127 C CA . CYS A 1 146 ? -16.094 -8.944 0.445 1.00 87.94 146 CYS A CA 1
ATOM 1128 C C . CYS A 1 146 ? -14.927 -8.150 -0.149 1.00 87.94 146 CYS A C 1
ATOM 1130 O O . CYS A 1 146 ? -14.387 -7.242 0.484 1.00 87.94 146 CYS A O 1
ATOM 1132 N N . ILE A 1 147 ? -14.578 -8.461 -1.393 1.00 88.62 147 ILE A N 1
ATOM 1133 C CA . ILE A 1 147 ? -13.729 -7.629 -2.245 1.00 88.62 147 ILE A CA 1
ATOM 1134 C C . ILE A 1 147 ? -14.567 -7.155 -3.425 1.00 88.62 147 ILE A C 1
ATOM 1136 O O . ILE A 1 147 ? -15.337 -7.931 -3.976 1.00 88.62 147 ILE A O 1
ATOM 1140 N N . GLY A 1 148 ? -14.429 -5.896 -3.820 1.00 87.50 148 GLY A N 1
ATOM 1141 C CA . GLY A 1 148 ? -15.122 -5.359 -4.989 1.00 87.50 148 GLY A CA 1
ATOM 1142 C C . GLY A 1 148 ? -14.313 -4.278 -5.687 1.00 87.50 148 GLY A C 1
ATOM 1143 O O . GLY A 1 148 ? -13.171 -3.999 -5.315 1.00 87.50 148 GLY A O 1
ATOM 1144 N N . PHE A 1 149 ? -14.931 -3.647 -6.679 1.00 87.25 149 PHE A N 1
ATOM 1145 C CA . PHE A 1 149 ? -14.356 -2.525 -7.417 1.00 87.25 149 PHE A CA 1
ATOM 1146 C C . PHE A 1 149 ? -15.273 -1.309 -7.341 1.00 87.25 149 PHE A C 1
ATOM 1148 O O . P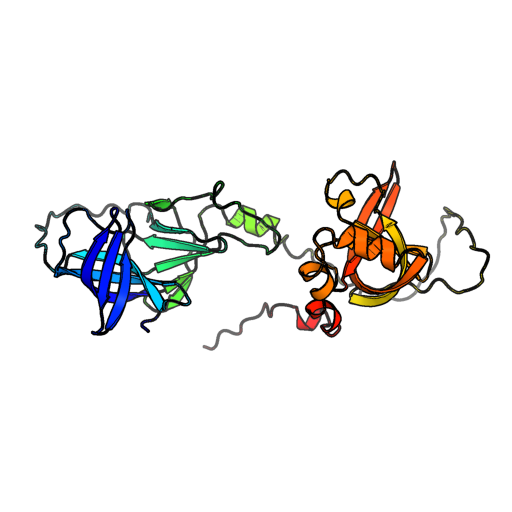HE A 1 149 ? -16.488 -1.457 -7.189 1.00 87.25 149 PHE A O 1
ATOM 1155 N N . LEU A 1 150 ? -14.713 -0.100 -7.448 1.00 86.81 150 LEU A N 1
ATOM 1156 C CA . LEU A 1 150 ? -15.562 1.075 -7.620 1.00 86.81 150 LEU A CA 1
ATOM 1157 C C . LEU A 1 150 ? -16.261 0.982 -8.975 1.00 86.81 150 LEU A C 1
ATOM 1159 O O . LEU A 1 150 ? -15.691 0.505 -9.960 1.00 86.81 150 LEU A O 1
ATOM 1163 N N . ASP A 1 151 ? -17.496 1.464 -9.037 1.00 80.88 151 ASP A N 1
ATOM 1164 C CA . ASP A 1 151 ? -18.162 1.645 -10.319 1.00 80.88 151 ASP A CA 1
ATOM 1165 C C . ASP A 1 151 ? -17.315 2.561 -11.230 1.00 80.88 151 ASP A C 1
ATOM 1167 O O . ASP A 1 151 ? -16.789 3.593 -10.800 1.00 80.88 151 ASP A O 1
ATOM 1171 N N . GLY A 1 152 ? -17.093 2.130 -12.473 1.00 73.44 152 GLY A N 1
ATOM 1172 C CA . GLY A 1 152 ? -16.164 2.764 -13.418 1.00 73.44 152 GLY A CA 1
ATOM 1173 C C . GLY A 1 152 ? -14.706 2.269 -13.389 1.00 73.44 152 GLY A C 1
ATOM 1174 O O . GLY A 1 152 ? -13.960 2.573 -14.327 1.00 73.44 152 GLY A O 1
ATOM 1175 N N . ASP A 1 153 ? -14.288 1.453 -12.411 1.00 77.81 153 ASP A N 1
ATOM 1176 C CA . ASP A 1 153 ? -12.930 0.872 -12.391 1.00 77.81 153 ASP A CA 1
ATOM 1177 C C . ASP A 1 153 ? -12.692 -0.124 -13.530 1.00 77.81 153 ASP A C 1
ATOM 1179 O O . ASP A 1 153 ? -11.552 -0.293 -13.961 1.00 77.81 153 ASP A O 1
ATOM 1183 N N . ALA A 1 154 ? -13.748 -0.718 -14.093 1.00 72.31 154 ALA A N 1
ATOM 1184 C CA . ALA A 1 154 ? -13.655 -1.618 -15.243 1.00 72.31 154 ALA A CA 1
ATOM 1185 C C . ALA A 1 154 ? -12.887 -0.990 -16.426 1.00 72.31 154 ALA A C 1
ATOM 1187 O O . ALA A 1 154 ? -12.081 -1.655 -17.078 1.00 72.31 154 ALA A O 1
ATOM 1188 N N . ASN A 1 155 ? -13.066 0.316 -16.656 1.00 67.69 155 ASN A N 1
ATOM 1189 C CA . ASN A 1 155 ? -12.362 1.063 -17.703 1.00 67.69 155 ASN A CA 1
ATOM 1190 C C . ASN A 1 155 ? -10.883 1.315 -17.377 1.00 67.69 155 ASN A C 1
ATOM 1192 O O . ASN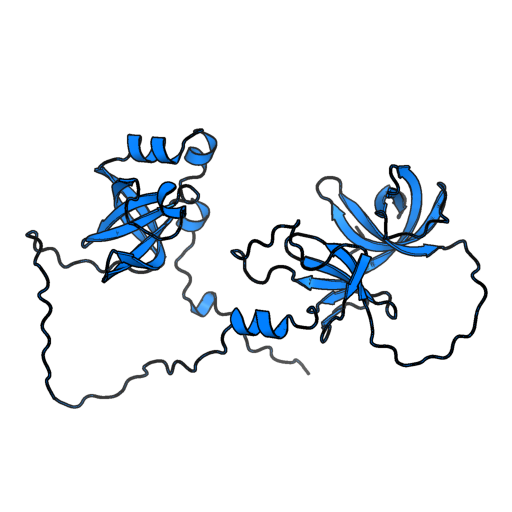 A 1 155 ? -10.062 1.483 -18.277 1.00 67.69 155 ASN A O 1
ATOM 1196 N N . LEU A 1 156 ? -10.535 1.394 -16.093 1.00 70.38 156 LEU A N 1
ATOM 1197 C CA . LEU A 1 156 ? -9.154 1.541 -15.647 1.00 70.38 156 LEU A CA 1
ATOM 1198 C C . LEU A 1 156 ? -8.426 0.197 -15.747 1.00 70.38 156 LEU A C 1
ATOM 1200 O O . LEU A 1 156 ? -7.325 0.124 -16.290 1.00 70.38 156 LEU A O 1
ATOM 1204 N N . ILE A 1 157 ? -9.077 -0.870 -15.282 1.00 70.56 157 ILE A N 1
ATOM 1205 C CA . ILE A 1 157 ? -8.571 -2.241 -15.333 1.00 70.56 157 ILE A CA 1
ATOM 1206 C C . ILE A 1 157 ? -8.338 -2.656 -16.789 1.00 70.56 157 ILE A C 1
ATOM 1208 O O . ILE A 1 157 ? -7.263 -3.156 -17.100 1.00 70.56 157 ILE A O 1
ATOM 1212 N N . SER A 1 158 ? -9.267 -2.372 -17.708 1.00 68.06 158 SER A N 1
ATOM 1213 C CA . SER A 1 158 ? -9.107 -2.710 -19.133 1.00 68.06 158 SER A CA 1
ATOM 1214 C C . SER A 1 158 ? -7.955 -1.968 -19.826 1.00 68.06 158 SER A C 1
ATOM 1216 O O . SER A 1 158 ? -7.349 -2.499 -20.757 1.00 68.06 158 SER A O 1
ATOM 1218 N N . LYS A 1 159 ? -7.600 -0.761 -19.362 1.00 67.75 159 LYS A N 1
ATOM 1219 C CA . LYS A 1 159 ? -6.414 -0.021 -19.834 1.00 67.75 159 LYS A CA 1
ATOM 1220 C C . LYS A 1 159 ? -5.108 -0.580 -19.270 1.00 67.75 159 LYS A C 1
ATOM 1222 O O . LYS A 1 159 ? -4.087 -0.530 -19.952 1.00 67.75 159 LYS A O 1
ATOM 1227 N N . LEU A 1 160 ? -5.130 -1.072 -18.032 1.00 64.88 160 LEU A N 1
ATOM 1228 C CA . LEU A 1 160 ? -3.959 -1.632 -17.349 1.00 64.88 160 LEU A CA 1
ATOM 1229 C C . LEU A 1 160 ? -3.654 -3.063 -17.792 1.00 64.88 160 LEU A C 1
ATOM 1231 O O . LEU A 1 160 ? -2.492 -3.438 -17.933 1.00 64.88 160 LEU A O 1
ATOM 1235 N N . PHE A 1 161 ? -4.703 -3.836 -18.047 1.00 62.88 161 PHE A N 1
ATOM 1236 C CA . PHE A 1 161 ? -4.650 -5.190 -18.565 1.00 62.88 161 PHE A CA 1
ATOM 1237 C C . PHE A 1 161 ? -5.299 -5.181 -19.947 1.00 62.88 161 PHE A C 1
ATOM 1239 O O . PHE A 1 161 ? -6.459 -5.579 -20.079 1.00 62.88 161 PHE A O 1
ATOM 1246 N N . PRO A 1 162 ? -4.594 -4.692 -20.990 1.00 56.34 162 PRO A N 1
ATOM 1247 C CA . PRO A 1 162 ? -5.096 -4.837 -22.344 1.00 56.34 162 PRO A CA 1
ATOM 1248 C C . PRO A 1 162 ? -5.410 -6.315 -22.563 1.00 56.34 162 PRO A C 1
ATOM 1250 O O . PRO A 1 162 ? -4.591 -7.173 -22.216 1.00 56.34 162 PRO A O 1
ATOM 1253 N N . ALA A 1 163 ? -6.604 -6.595 -23.099 1.00 48.66 163 ALA A N 1
ATOM 1254 C CA . ALA A 1 163 ? -7.033 -7.950 -23.421 1.00 48.66 163 ALA A CA 1
ATOM 1255 C C . ALA A 1 163 ? -5.870 -8.696 -24.085 1.00 48.66 163 ALA A C 1
ATOM 1257 O O . ALA A 1 163 ? -5.152 -8.071 -24.883 1.00 48.66 163 ALA A O 1
ATOM 1258 N N . PRO A 1 164 ? -5.648 -9.984 -23.760 1.00 47.97 164 PRO A N 1
ATOM 1259 C CA . PRO A 1 164 ? -4.593 -10.746 -24.389 1.00 47.97 164 PRO A CA 1
ATOM 1260 C C . PRO A 1 164 ? -4.849 -10.667 -25.886 1.00 47.97 164 PRO A C 1
ATOM 1262 O O . PRO A 1 164 ? -5.749 -11.312 -26.420 1.00 47.97 164 PRO A O 1
ATOM 1265 N N . LYS A 1 165 ? -4.064 -9.838 -26.584 1.00 43.84 165 LYS A N 1
ATOM 1266 C CA . LYS A 1 165 ? -3.896 -10.016 -28.012 1.00 43.84 165 LYS A CA 1
ATOM 1267 C C . LYS A 1 165 ? -3.488 -11.471 -28.098 1.00 43.84 165 LYS A C 1
ATOM 1269 O O . LYS A 1 165 ? -2.504 -11.846 -27.455 1.00 43.84 165 LYS A O 1
ATOM 1274 N N . LEU A 1 166 ? -4.271 -12.278 -28.809 1.00 40.06 166 LEU A N 1
ATOM 1275 C CA . LEU A 1 166 ? -3.819 -13.555 -29.330 1.00 40.06 166 LEU A CA 1
ATOM 1276 C C . LEU A 1 166 ? -2.561 -13.243 -30.147 1.00 40.06 166 LEU A C 1
ATOM 1278 O O . LEU A 1 166 ? -2.593 -13.077 -31.360 1.00 40.06 166 LEU A O 1
ATOM 1282 N N . GLN A 1 167 ? -1.429 -13.085 -29.467 1.00 41.50 167 GLN A N 1
ATOM 1283 C CA . GLN A 1 167 ? -0.141 -13.349 -30.039 1.00 41.50 167 GLN A CA 1
ATOM 1284 C C . GLN A 1 167 ? -0.184 -14.852 -30.215 1.00 41.50 167 GLN A C 1
ATOM 1286 O O . GLN A 1 167 ? 0.139 -15.621 -29.312 1.00 41.50 167 GLN A O 1
ATOM 1291 N N . THR A 1 168 ? -0.665 -15.262 -31.386 1.00 32.03 168 THR A N 1
ATOM 1292 C CA . THR A 1 168 ? -0.170 -16.464 -32.029 1.00 32.03 168 THR A CA 1
ATOM 1293 C C . THR A 1 168 ? 1.336 -16.443 -31.834 1.00 32.03 168 THR A C 1
ATOM 1295 O O . THR A 1 168 ? 2.051 -15.656 -32.458 1.00 32.03 168 THR A O 1
ATOM 1298 N N . PHE A 1 169 ? 1.803 -17.253 -30.886 1.00 35.12 169 PHE A N 1
ATOM 1299 C CA . PHE A 1 169 ? 3.197 -17.639 -30.821 1.00 35.12 169 PHE A CA 1
ATOM 1300 C C . PHE A 1 169 ? 3.587 -18.061 -32.240 1.00 35.12 169 PHE A C 1
ATOM 1302 O O . PHE A 1 169 ? 2.796 -18.761 -32.882 1.00 35.12 169 PHE A O 1
ATOM 1309 N N . PRO A 1 170 ? 4.758 -17.658 -32.759 1.00 41.12 170 PRO A N 1
ATOM 1310 C CA . PRO A 1 170 ? 5.238 -18.171 -34.028 1.00 41.12 170 PRO A CA 1
ATOM 1311 C C . PRO A 1 170 ? 5.614 -19.641 -33.814 1.00 41.12 170 PRO A C 1
ATOM 1313 O O . PRO A 1 170 ? 6.764 -20.002 -33.569 1.00 41.12 170 PRO A O 1
ATOM 1316 N N . GLY A 1 171 ? 4.597 -20.496 -33.835 1.00 33.47 171 GLY A N 1
ATOM 1317 C CA . GLY A 1 171 ? 4.732 -21.915 -34.054 1.00 33.47 171 GLY A CA 1
ATOM 1318 C C . GLY A 1 171 ? 5.224 -22.103 -35.479 1.00 33.47 171 GLY A C 1
ATOM 1319 O O . GLY A 1 171 ? 4.595 -21.626 -36.421 1.00 33.47 171 GLY A O 1
ATOM 1320 N N . LYS A 1 172 ? 6.386 -22.752 -35.581 1.00 46.19 172 LYS A N 1
ATOM 1321 C CA . LYS A 1 172 ? 6.925 -23.470 -36.741 1.00 46.19 172 LYS A CA 1
ATOM 1322 C C . LYS A 1 172 ? 6.024 -23.406 -37.983 1.00 46.19 172 LYS A C 1
ATOM 1324 O O . LYS A 1 172 ? 5.062 -24.164 -38.085 1.00 46.19 172 LYS A O 1
ATOM 1329 N N . ARG A 1 173 ? 6.393 -22.572 -38.955 1.00 33.56 173 ARG A N 1
ATOM 1330 C CA . ARG A 1 173 ? 6.068 -22.848 -40.354 1.00 33.56 173 ARG A CA 1
ATOM 1331 C C . ARG A 1 173 ? 7.344 -23.189 -41.100 1.00 33.56 173 ARG A C 1
ATOM 1333 O O . ARG A 1 173 ? 8.376 -22.545 -40.940 1.00 33.56 173 ARG A O 1
ATOM 1340 N N . SER A 1 174 ? 7.204 -24.302 -41.795 1.00 36.84 174 SER A N 1
ATOM 1341 C CA . SER A 1 174 ? 8.094 -24.963 -42.723 1.00 36.84 174 SER A CA 1
ATOM 1342 C C . SER A 1 174 ? 8.730 -24.017 -43.733 1.00 36.84 174 SER A C 1
ATOM 1344 O O . SER A 1 174 ? 8.157 -22.999 -44.115 1.00 36.84 174 SER A O 1
ATOM 1346 N N . GLU A 1 175 ? 9.913 -24.434 -44.163 1.00 37.97 175 GLU A N 1
ATOM 1347 C CA . GLU A 1 175 ? 10.642 -23.972 -45.336 1.00 37.97 175 GLU A CA 1
ATOM 1348 C C . GLU A 1 175 ? 9.730 -23.747 -46.550 1.00 37.97 175 GLU A C 1
ATOM 1350 O O . GLU A 1 175 ? 8.957 -24.634 -46.904 1.00 37.97 175 GLU A O 1
ATOM 1355 N N . SER A 1 176 ? 9.889 -22.598 -47.215 1.00 32.81 176 SER A N 1
ATOM 1356 C CA . SER A 1 176 ? 10.126 -22.517 -48.665 1.00 32.81 176 SER A CA 1
ATOM 1357 C C . SER A 1 176 ? 10.271 -21.058 -49.132 1.00 32.81 176 SER A C 1
ATOM 1359 O O . SER A 1 176 ? 9.315 -20.296 -49.046 1.00 32.81 176 SER A O 1
ATOM 1361 N N . LYS A 1 177 ? 11.476 -20.763 -49.644 1.00 32.88 177 LYS A N 1
ATOM 1362 C CA . LYS A 1 177 ? 11.874 -19.894 -50.774 1.00 32.88 177 LYS A CA 1
ATOM 1363 C C . LYS A 1 177 ? 11.468 -18.410 -50.854 1.00 32.88 177 LYS A C 1
ATOM 1365 O O . LYS A 1 177 ? 10.295 -18.069 -50.876 1.00 32.88 177 LYS A O 1
ATOM 1370 N N . ASP A 1 178 ? 12.533 -17.611 -50.993 1.00 31.42 178 ASP A N 1
ATOM 1371 C CA . ASP A 1 178 ? 12.767 -16.515 -51.948 1.00 31.42 178 ASP A CA 1
ATOM 1372 C C . ASP A 1 178 ? 11.660 -15.462 -52.137 1.00 31.42 178 ASP A C 1
ATOM 1374 O O . ASP A 1 178 ? 10.623 -15.725 -52.728 1.00 31.42 178 ASP A O 1
ATOM 1378 N N . ASP A 1 179 ? 11.906 -14.224 -51.694 1.00 29.92 179 ASP A N 1
ATOM 1379 C CA . ASP A 1 179 ? 12.506 -13.233 -52.594 1.00 29.92 179 ASP A CA 1
ATOM 1380 C C . ASP A 1 179 ? 12.849 -11.906 -51.897 1.00 29.92 179 ASP A C 1
ATOM 1382 O O . ASP A 1 179 ? 12.344 -11.537 -50.836 1.00 29.92 179 ASP A O 1
ATOM 1386 N N . GLN A 1 180 ? 13.820 -11.247 -52.512 1.00 33.69 180 GLN A N 1
ATOM 1387 C CA . GLN A 1 180 ? 14.620 -10.122 -52.055 1.00 33.69 180 GLN A CA 1
ATOM 1388 C C . GLN A 1 180 ? 13.834 -8.802 -51.992 1.00 33.69 180 GLN A C 1
ATOM 1390 O O . GLN A 1 180 ? 13.115 -8.450 -52.920 1.00 33.69 180 GLN A O 1
ATOM 1395 N N . HIS A 1 181 ? 14.097 -7.992 -50.963 1.00 32.62 181 HIS A N 1
ATOM 1396 C CA . HIS A 1 181 ? 14.341 -6.568 -51.190 1.00 32.62 181 HIS A CA 1
ATOM 1397 C C . HIS A 1 181 ? 15.282 -6.013 -50.118 1.00 32.62 181 HIS A C 1
ATOM 1399 O O . HIS A 1 181 ? 15.022 -6.087 -48.915 1.00 32.62 181 HIS A O 1
ATOM 1405 N N . GLU A 1 182 ? 16.415 -5.508 -50.595 1.00 32.62 182 GLU A N 1
ATOM 1406 C CA . GLU A 1 182 ? 17.421 -4.786 -49.836 1.00 32.62 182 GLU A CA 1
ATOM 1407 C C . GLU A 1 182 ? 16.841 -3.521 -49.194 1.00 32.62 182 GLU A C 1
ATOM 1409 O O . GLU A 1 182 ? 16.164 -2.741 -49.860 1.00 32.62 182 GLU A O 1
ATOM 1414 N N . ASP A 1 183 ? 17.212 -3.263 -47.937 1.00 31.16 183 ASP A N 1
ATOM 1415 C CA . ASP A 1 183 ? 17.710 -1.931 -47.595 1.00 31.16 183 ASP A CA 1
ATOM 1416 C C . ASP A 1 183 ? 18.765 -2.025 -46.479 1.00 31.16 183 ASP A C 1
ATOM 1418 O O . ASP A 1 183 ? 18.512 -2.210 -45.282 1.00 31.16 183 ASP A O 1
ATOM 1422 N N . SER A 1 184 ? 20.011 -2.005 -46.929 1.00 36.28 184 SER A N 1
ATOM 1423 C CA . SER A 1 184 ? 21.235 -2.181 -46.167 1.00 36.28 184 SER A CA 1
ATOM 1424 C C . SER A 1 184 ? 21.564 -0.963 -45.298 1.00 36.28 184 SER A C 1
ATOM 1426 O O . SER A 1 184 ? 22.224 -0.022 -45.740 1.00 36.28 184 SER A O 1
ATOM 1428 N N . ARG A 1 185 ? 21.230 -1.009 -44.002 1.00 39.38 185 ARG A N 1
ATOM 1429 C CA . ARG A 1 185 ? 21.888 -0.151 -42.998 1.00 39.38 185 ARG A CA 1
ATOM 1430 C C . ARG A 1 185 ? 23.133 -0.838 -42.450 1.00 39.38 185 ARG A C 1
ATOM 1432 O O . ARG A 1 185 ? 23.075 -1.737 -41.611 1.00 39.38 185 ARG A O 1
ATOM 1439 N N . LYS A 1 186 ? 24.268 -0.391 -42.991 1.00 33.62 186 LYS A N 1
ATOM 1440 C CA . LYS A 1 186 ? 25.646 -0.732 -42.626 1.00 33.62 186 LYS A CA 1
ATOM 1441 C C . LYS A 1 186 ? 25.812 -0.838 -41.105 1.00 33.62 186 LYS A C 1
ATOM 1443 O O . LYS A 1 186 ? 25.741 0.156 -40.389 1.00 33.62 186 LYS A O 1
ATOM 1448 N N . LYS A 1 187 ? 26.091 -2.054 -40.628 1.00 36.38 187 LYS A N 1
ATOM 1449 C CA . LYS A 1 187 ? 26.702 -2.290 -39.317 1.00 36.38 187 LYS A CA 1
ATOM 1450 C C . LYS A 1 187 ? 28.099 -1.681 -39.358 1.00 36.38 187 LYS A C 1
ATOM 1452 O O . LYS A 1 187 ? 28.981 -2.218 -40.025 1.00 36.38 187 LYS A O 1
ATOM 1457 N N . THR A 1 188 ? 28.301 -0.566 -38.673 1.00 32.66 188 THR A N 1
ATOM 1458 C CA . THR A 1 188 ? 29.639 -0.065 -38.372 1.00 32.66 188 THR A CA 1
ATOM 1459 C C . THR A 1 188 ? 30.359 -1.129 -37.546 1.00 32.66 188 THR A C 1
ATOM 1461 O O . THR A 1 188 ? 29.964 -1.454 -36.427 1.00 32.66 188 THR A O 1
ATOM 1464 N N . LYS A 1 189 ? 31.381 -1.741 -38.154 1.00 31.64 189 LYS A N 1
ATOM 1465 C CA . LYS A 1 189 ? 32.372 -2.564 -37.460 1.00 31.64 189 LYS A CA 1
ATOM 1466 C C . LYS A 1 189 ? 33.061 -1.666 -36.433 1.00 31.64 189 LYS A C 1
ATOM 1468 O O . LYS A 1 189 ? 33.681 -0.686 -36.832 1.00 31.64 189 LYS A O 1
ATOM 1473 N N . SER A 1 190 ? 32.962 -1.991 -35.146 1.00 35.94 190 SER A N 1
ATOM 1474 C CA . SER A 1 190 ? 33.978 -1.532 -34.201 1.00 35.94 190 SER A CA 1
ATOM 1475 C C . SER A 1 190 ? 35.230 -2.395 -34.388 1.00 35.94 190 SER A C 1
ATOM 1477 O O . SER A 1 190 ? 35.145 -3.584 -34.704 1.00 35.94 190 SER A O 1
ATOM 1479 N N . GLU A 1 191 ? 36.394 -1.771 -34.245 1.00 37.47 191 GLU A N 1
ATOM 1480 C CA . GLU A 1 191 ? 37.734 -2.288 -34.564 1.00 37.47 191 GLU A CA 1
ATOM 1481 C C . GLU A 1 191 ? 38.246 -3.445 -33.688 1.00 37.47 191 GLU A C 1
ATOM 1483 O O . GLU A 1 191 ? 39.414 -3.812 -33.749 1.00 37.47 191 GLU A O 1
ATOM 1488 N N . LEU A 1 192 ? 37.392 -4.097 -32.907 1.00 36.03 192 LEU A N 1
ATOM 1489 C CA . LEU A 1 192 ? 37.768 -5.276 -32.131 1.00 36.03 192 LEU A CA 1
ATOM 1490 C C . LEU A 1 192 ? 36.786 -6.382 -32.480 1.00 36.03 192 LEU A C 1
ATOM 1492 O O . LEU A 1 192 ? 35.636 -6.335 -32.058 1.00 36.03 192 LEU A O 1
ATOM 1496 N N . GLY A 1 193 ? 37.242 -7.356 -33.276 1.00 33.78 193 GLY A N 1
ATOM 1497 C CA . GLY A 1 193 ? 36.498 -8.493 -33.841 1.00 33.78 193 GLY A CA 1
ATOM 1498 C C . GLY A 1 193 ? 35.862 -9.468 -32.838 1.00 33.78 193 GLY A C 1
ATOM 1499 O O . GLY A 1 193 ? 35.903 -10.681 -33.025 1.00 33.78 193 GLY A O 1
ATOM 1500 N N . LEU A 1 194 ? 35.238 -8.964 -31.780 1.00 39.31 194 LEU A N 1
ATOM 1501 C CA . LEU A 1 194 ? 34.452 -9.707 -30.817 1.00 39.31 194 LEU A CA 1
ATOM 1502 C C . LEU A 1 194 ? 32.991 -9.659 -31.264 1.00 39.31 194 LEU A C 1
ATOM 1504 O O . LEU A 1 194 ? 32.360 -8.603 -31.282 1.00 39.31 194 LEU A O 1
ATOM 1508 N N . ARG A 1 195 ? 32.441 -10.826 -31.623 1.00 41.50 195 ARG A N 1
ATOM 1509 C CA . ARG A 1 195 ? 31.000 -11.021 -31.851 1.00 41.50 195 ARG A CA 1
ATOM 1510 C C . ARG A 1 195 ? 30.222 -10.300 -30.744 1.00 41.50 195 ARG A C 1
ATOM 1512 O O . ARG A 1 195 ? 30.375 -10.639 -29.570 1.00 41.50 195 ARG A O 1
ATOM 1519 N N . THR A 1 196 ? 29.403 -9.316 -31.112 1.00 48.53 196 THR A N 1
ATOM 1520 C CA . THR A 1 196 ? 28.587 -8.527 -30.184 1.00 48.53 196 THR A CA 1
ATOM 1521 C C . THR A 1 196 ? 27.673 -9.464 -29.394 1.00 48.53 196 THR A C 1
ATOM 1523 O O . THR A 1 196 ? 26.675 -9.977 -29.901 1.00 48.53 196 THR A O 1
ATOM 1526 N N . LYS A 1 197 ? 28.045 -9.757 -28.142 1.00 57.97 197 LYS A N 1
ATOM 1527 C CA . LYS A 1 197 ? 27.238 -10.590 -27.247 1.00 57.97 197 LYS A CA 1
ATOM 1528 C C . LYS A 1 197 ? 25.932 -9.846 -26.984 1.00 57.97 197 LYS A C 1
ATOM 1530 O O . LYS A 1 197 ? 25.916 -8.859 -26.260 1.00 57.97 197 LYS A O 1
ATOM 1535 N N . SER A 1 198 ? 24.843 -10.304 -27.596 1.00 71.88 198 SER A N 1
ATOM 1536 C CA . SER A 1 198 ? 23.510 -9.757 -27.348 1.00 71.88 198 SER A CA 1
ATOM 1537 C C . SER A 1 198 ? 23.170 -9.882 -25.860 1.00 71.88 198 SER A C 1
ATOM 1539 O O . SER A 1 198 ? 23.164 -10.985 -25.301 1.00 71.88 198 SER A O 1
ATOM 1541 N N . VAL A 1 199 ? 22.905 -8.747 -25.213 1.00 82.06 199 VAL A N 1
ATOM 1542 C CA . VAL A 1 199 ? 22.431 -8.709 -23.829 1.00 82.06 199 VAL A CA 1
ATOM 1543 C C . VAL A 1 199 ? 20.962 -9.136 -23.766 1.00 82.06 199 VAL A C 1
ATOM 1545 O O . VAL A 1 199 ? 20.134 -8.757 -24.595 1.00 82.06 199 VAL A O 1
ATOM 1548 N N . LYS A 1 200 ? 20.629 -9.970 -22.781 1.00 83.88 200 LYS A N 1
ATOM 1549 C CA . LYS A 1 200 ? 19.302 -10.561 -22.585 1.00 83.88 200 LYS A CA 1
ATOM 1550 C C . LYS A 1 200 ? 18.688 -10.023 -21.302 1.00 83.88 200 LYS A C 1
ATOM 1552 O O . LYS A 1 200 ? 19.393 -9.780 -20.327 1.00 83.88 200 LYS A O 1
ATOM 1557 N N . ASN A 1 201 ? 17.362 -9.922 -21.282 1.00 81.12 201 ASN A N 1
ATOM 1558 C CA . ASN A 1 201 ? 16.648 -9.454 -20.099 1.00 81.12 201 ASN A CA 1
ATOM 1559 C C . ASN A 1 201 ? 16.902 -10.385 -1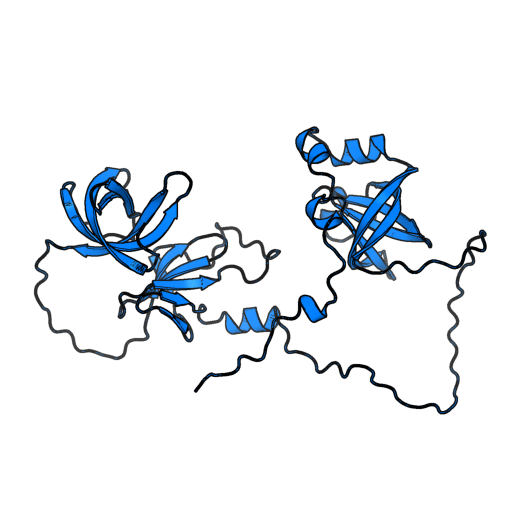8.894 1.00 81.12 201 ASN A C 1
ATOM 1561 O O . ASN A 1 201 ? 17.153 -11.588 -19.075 1.00 81.12 201 ASN A O 1
ATOM 1565 N N . LEU A 1 202 ? 16.869 -9.831 -17.680 1.00 82.56 202 LEU A N 1
ATOM 1566 C CA . LEU A 1 202 ? 17.123 -10.529 -16.412 1.00 82.56 202 LEU A CA 1
ATOM 1567 C C . LEU A 1 202 ? 18.502 -11.201 -16.318 1.00 82.56 202 LEU A C 1
ATOM 1569 O O . LEU A 1 202 ? 18.710 -12.073 -15.476 1.00 82.56 202 LEU A O 1
ATOM 1573 N N . GLY A 1 203 ? 19.431 -10.855 -17.212 1.00 83.44 203 GLY A N 1
ATOM 1574 C CA . GLY A 1 203 ? 20.814 -11.314 -17.151 1.00 83.44 203 GLY A CA 1
ATOM 1575 C C . GLY A 1 203 ? 21.663 -10.395 -16.278 1.00 83.44 203 GLY A C 1
ATOM 1576 O O . GLY A 1 203 ? 21.414 -9.191 -16.227 1.00 83.44 203 GLY A O 1
ATOM 1577 N N . VAL A 1 204 ? 22.663 -10.979 -15.621 1.00 88.50 204 VAL A N 1
ATOM 1578 C CA . VAL A 1 204 ? 23.710 -10.252 -14.897 1.00 88.50 204 VAL A CA 1
ATOM 1579 C C . VAL A 1 204 ? 24.891 -10.049 -15.841 1.00 88.50 204 VAL A C 1
ATOM 1581 O O . VAL A 1 204 ? 25.315 -10.988 -16.518 1.00 88.50 204 VAL A O 1
ATOM 1584 N N . TYR A 1 205 ? 25.393 -8.823 -15.904 1.00 92.00 205 TYR A N 1
ATOM 1585 C CA . TYR A 1 205 ? 26.457 -8.401 -16.801 1.00 92.00 205 TYR A CA 1
ATOM 1586 C C . TYR A 1 205 ? 27.449 -7.512 -16.062 1.00 92.00 205 TYR A C 1
ATOM 1588 O O . TYR A 1 205 ? 27.085 -6.777 -15.147 1.00 92.00 205 TYR A O 1
ATOM 1596 N N . THR A 1 206 ? 28.697 -7.549 -16.509 1.00 92.44 206 THR A N 1
ATOM 1597 C CA . THR A 1 206 ? 29.690 -6.540 -16.148 1.00 92.44 206 THR A CA 1
ATOM 1598 C C . THR A 1 206 ? 29.604 -5.409 -17.165 1.00 92.44 206 THR A C 1
ATOM 1600 O O . THR A 1 206 ? 29.720 -5.669 -18.364 1.00 92.44 206 THR A O 1
ATOM 1603 N N . GLY A 1 207 ? 29.371 -4.187 -16.695 1.00 93.06 207 GLY A N 1
ATOM 1604 C CA . GLY A 1 207 ? 29.355 -2.975 -17.512 1.00 93.06 207 GLY A CA 1
ATOM 1605 C C . GLY A 1 207 ? 30.356 -1.939 -17.007 1.00 93.06 207 GLY A C 1
ATOM 1606 O O . GLY A 1 207 ? 30.785 -2.004 -15.857 1.00 93.06 207 GLY A O 1
ATOM 1607 N N . VAL A 1 208 ? 30.728 -0.991 -17.863 1.00 95.00 208 VAL A N 1
ATOM 1608 C CA . VAL A 1 208 ? 31.654 0.103 -17.540 1.00 95.00 208 VAL A CA 1
ATOM 1609 C C . VAL A 1 208 ? 30.851 1.358 -17.226 1.00 95.00 208 VAL A C 1
ATOM 1611 O O . VAL A 1 208 ? 30.012 1.768 -18.022 1.00 95.00 208 VAL A O 1
ATOM 1614 N N . VAL A 1 209 ? 31.101 1.992 -16.081 1.00 95.12 209 VAL A N 1
ATOM 1615 C CA . VAL A 1 209 ? 30.441 3.263 -15.740 1.00 95.12 209 VAL A CA 1
ATOM 1616 C C . VAL A 1 209 ? 31.006 4.385 -16.608 1.00 95.12 209 VAL A C 1
ATOM 1618 O O . VAL A 1 209 ? 32.194 4.703 -16.518 1.00 95.12 209 VAL A O 1
ATOM 1621 N N . VAL A 1 210 ? 30.152 5.007 -17.419 1.00 93.88 210 VAL A N 1
ATOM 1622 C CA . VAL A 1 210 ? 30.532 6.102 -18.323 1.00 93.88 210 VAL A CA 1
ATOM 1623 C C . VAL A 1 210 ? 30.462 7.443 -17.597 1.00 93.88 210 VAL A C 1
ATOM 1625 O O . VAL A 1 210 ? 31.400 8.234 -17.681 1.00 93.88 210 VAL A O 1
ATOM 1628 N N . GLY A 1 211 ? 29.384 7.684 -16.846 1.00 92.19 211 GLY A N 1
ATOM 1629 C CA . GLY A 1 211 ? 29.163 8.939 -16.130 1.00 92.19 211 GLY A CA 1
ATOM 1630 C C . GLY A 1 211 ? 27.683 9.219 -15.855 1.00 92.19 211 GLY A C 1
ATOM 1631 O O . GLY A 1 211 ? 26.862 8.302 -15.937 1.00 92.19 211 GLY A O 1
ATOM 1632 N N . PRO A 1 212 ? 27.327 10.470 -15.515 1.00 91.44 212 PRO A N 1
ATOM 1633 C CA . PRO A 1 212 ? 25.935 10.877 -15.368 1.00 91.44 212 PRO A CA 1
ATOM 1634 C C . PRO A 1 212 ? 25.152 10.634 -16.657 1.00 91.44 212 PRO A C 1
ATOM 1636 O O . PRO A 1 212 ? 25.665 10.842 -17.757 1.00 91.44 212 PRO A O 1
ATOM 1639 N N . TRP A 1 213 ? 23.895 10.230 -16.519 1.00 88.94 213 TRP A N 1
ATOM 1640 C CA . TRP A 1 213 ? 23.006 10.071 -17.656 1.00 88.94 213 TRP A CA 1
ATOM 1641 C C . TRP A 1 213 ? 22.688 11.434 -18.282 1.00 88.94 213 TRP A C 1
ATOM 1643 O O . TRP A 1 213 ? 22.089 12.301 -17.649 1.00 88.94 213 TRP A O 1
ATOM 1653 N N . ASN A 1 214 ? 23.078 11.614 -19.543 1.00 76.25 214 ASN A N 1
ATOM 1654 C CA . ASN A 1 214 ? 22.963 12.887 -20.261 1.00 76.25 214 ASN A CA 1
ATOM 1655 C C . ASN A 1 214 ? 22.046 12.817 -21.493 1.00 76.25 214 ASN A C 1
ATOM 1657 O O . ASN A 1 214 ? 21.975 13.771 -22.264 1.00 76.25 214 ASN A O 1
ATOM 1661 N N . SER A 1 215 ? 21.362 11.690 -21.714 1.00 69.38 215 SER A N 1
ATOM 1662 C CA . SER A 1 215 ? 20.432 11.585 -22.835 1.00 69.38 215 SER A CA 1
ATOM 1663 C C . SER A 1 215 ? 19.174 12.394 -22.528 1.00 69.38 215 SER A C 1
ATOM 1665 O O . SER A 1 215 ? 18.550 12.150 -21.494 1.00 69.38 215 SER A O 1
ATOM 1667 N N . ASP A 1 216 ? 18.803 13.280 -23.460 1.00 60.72 216 ASP A N 1
ATOM 1668 C CA . ASP A 1 216 ? 17.570 14.086 -23.498 1.00 60.72 216 ASP A CA 1
ATOM 1669 C C . ASP A 1 216 ? 16.318 13.190 -23.526 1.00 60.72 216 ASP A C 1
ATOM 1671 O O . ASP A 1 216 ? 15.643 13.003 -24.539 1.00 60.72 216 ASP A O 1
ATOM 1675 N N . ASP A 1 217 ? 16.026 12.559 -22.396 1.00 61.31 217 ASP A N 1
ATOM 1676 C CA . ASP A 1 217 ? 14.740 11.940 -22.135 1.00 61.31 217 ASP A CA 1
ATOM 1677 C C . ASP A 1 217 ? 13.810 13.063 -21.660 1.00 61.31 217 ASP A C 1
ATOM 1679 O O . ASP A 1 217 ? 14.177 13.849 -20.789 1.00 61.31 217 ASP A O 1
ATOM 1683 N N . ARG A 1 218 ? 12.595 13.164 -22.212 1.00 56.94 218 ARG A N 1
ATOM 1684 C CA . ARG A 1 218 ? 11.620 14.219 -21.848 1.00 56.94 218 ARG A CA 1
ATOM 1685 C C . ARG A 1 218 ? 11.191 14.182 -20.370 1.00 56.94 218 ARG A C 1
ATOM 1687 O O . ARG A 1 218 ? 10.411 15.028 -19.947 1.00 56.94 218 ARG A O 1
ATOM 1694 N N . ASN A 1 219 ? 11.668 13.200 -19.609 1.00 56.12 219 ASN A N 1
ATOM 1695 C CA . ASN A 1 219 ? 11.367 12.996 -18.205 1.00 56.12 219 ASN A CA 1
ATOM 1696 C C . ASN A 1 219 ? 12.580 13.368 -17.338 1.00 56.12 219 ASN A C 1
ATOM 1698 O O . ASN A 1 219 ? 13.674 12.839 -17.534 1.00 56.12 219 ASN A O 1
ATOM 1702 N N . ASP A 1 220 ? 12.355 14.178 -16.300 1.00 56.81 220 ASP A N 1
ATOM 1703 C CA . ASP A 1 220 ? 13.359 14.608 -15.305 1.00 56.81 220 ASP A CA 1
ATOM 1704 C C . ASP A 1 220 ? 14.102 13.459 -14.584 1.00 56.81 220 ASP A C 1
ATOM 1706 O O . ASP A 1 220 ? 15.099 13.688 -13.899 1.00 56.81 220 ASP A O 1
ATOM 1710 N N . HIS A 1 221 ? 13.671 12.207 -14.771 1.00 57.81 221 HIS A N 1
ATOM 1711 C CA . HIS A 1 221 ? 14.311 10.999 -14.242 1.00 57.81 221 HIS A CA 1
ATOM 1712 C C . HIS A 1 221 ? 15.737 10.761 -14.765 1.00 57.81 221 HIS A C 1
ATOM 1714 O O . HIS A 1 221 ? 16.482 9.993 -14.159 1.00 57.81 221 HIS A O 1
ATOM 1720 N N . GLY A 1 222 ? 16.141 11.420 -15.858 1.00 64.56 222 GLY A N 1
ATOM 1721 C CA . GLY A 1 222 ? 17.508 11.332 -16.377 1.00 64.56 222 GLY A CA 1
ATOM 1722 C C . GLY A 1 222 ? 18.567 11.871 -15.408 1.00 64.56 222 GLY A C 1
ATOM 1723 O O . GLY A 1 222 ? 19.646 11.302 -15.313 1.00 64.56 222 GLY A O 1
ATOM 1724 N N . LYS A 1 223 ? 18.250 12.907 -14.619 1.00 76.81 223 LYS A N 1
ATOM 1725 C CA . LYS A 1 223 ? 19.219 13.565 -13.715 1.00 76.81 223 LYS A CA 1
ATOM 1726 C C . LYS A 1 223 ? 19.668 12.679 -12.548 1.00 76.81 223 LYS A C 1
ATOM 1728 O O . LYS A 1 223 ? 20.710 12.932 -11.956 1.00 76.81 223 LYS A O 1
ATOM 1733 N N . LEU A 1 224 ? 18.885 11.651 -12.218 1.00 88.75 224 LEU A N 1
ATOM 1734 C CA . LEU A 1 224 ? 19.141 10.732 -11.107 1.00 88.75 224 LEU A CA 1
ATOM 1735 C C . LEU A 1 224 ? 19.662 9.371 -11.581 1.00 88.75 224 LEU A C 1
ATOM 1737 O O . LEU A 1 224 ? 19.487 8.363 -10.894 1.00 88.75 224 LEU A O 1
ATOM 1741 N N . ALA A 1 225 ? 20.268 9.314 -12.764 1.00 92.25 225 ALA A N 1
ATOM 1742 C CA . ALA A 1 225 ? 20.744 8.072 -13.342 1.00 92.25 225 ALA A CA 1
ATOM 1743 C C . ALA A 1 225 ? 22.196 8.157 -13.817 1.00 92.25 225 ALA A C 1
ATOM 1745 O O . ALA A 1 225 ? 22.745 9.225 -14.083 1.00 92.25 225 ALA A O 1
ATOM 1746 N N . VAL A 1 226 ? 22.804 6.983 -13.935 1.00 94.06 226 VAL A N 1
ATOM 1747 C CA . VAL A 1 226 ? 24.152 6.769 -14.454 1.00 94.06 226 VAL A CA 1
ATOM 1748 C C . VAL A 1 226 ? 24.069 5.987 -15.750 1.00 94.06 226 VAL A C 1
ATOM 1750 O O . VAL A 1 226 ? 23.307 5.022 -15.865 1.00 94.06 226 VAL A O 1
ATOM 1753 N N . GLU A 1 227 ? 24.876 6.402 -16.717 1.00 94.44 227 GLU A N 1
ATOM 1754 C CA . GLU A 1 227 ? 25.102 5.666 -17.949 1.00 94.44 227 GLU A CA 1
ATOM 1755 C C . GLU A 1 227 ? 26.174 4.594 -17.734 1.00 94.44 227 GLU A C 1
ATOM 1757 O O . GLU A 1 227 ? 27.272 4.856 -17.230 1.00 94.44 227 GLU A O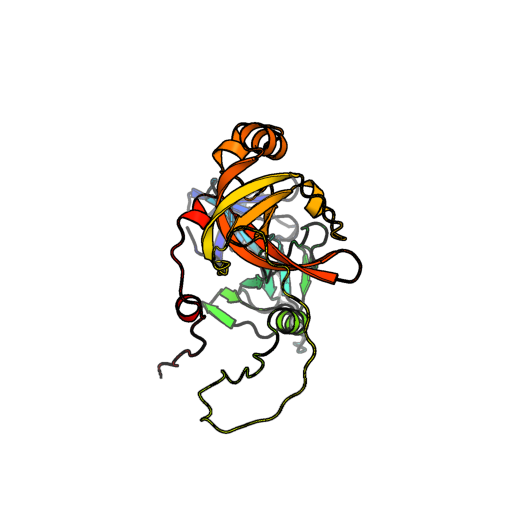 1
ATOM 1762 N N . ILE A 1 228 ? 25.833 3.366 -18.116 1.00 94.62 228 ILE A N 1
ATOM 1763 C CA . ILE A 1 228 ? 26.706 2.199 -18.038 1.00 94.62 228 ILE A CA 1
ATOM 1764 C C . ILE A 1 228 ? 26.775 1.558 -19.418 1.00 94.62 228 ILE A C 1
ATOM 1766 O O . ILE A 1 228 ? 25.755 1.162 -19.982 1.00 94.62 228 ILE A O 1
ATOM 1770 N N . GLU A 1 229 ? 27.981 1.402 -19.946 1.00 94.12 229 GLU A N 1
ATOM 1771 C CA . GLU A 1 229 ? 28.212 0.681 -21.188 1.00 94.12 229 GLU A CA 1
ATOM 1772 C C . GLU A 1 229 ? 28.245 -0.826 -20.915 1.00 94.12 229 GLU A C 1
ATOM 1774 O O . GLU A 1 229 ? 29.058 -1.334 -20.140 1.00 94.12 229 GLU A O 1
ATOM 1779 N N . LEU A 1 230 ? 27.333 -1.557 -21.546 1.00 92.69 230 LEU A N 1
ATOM 1780 C CA . LEU A 1 230 ? 27.221 -3.008 -21.460 1.00 92.69 230 LEU A CA 1
ATOM 1781 C C . LEU A 1 230 ? 27.938 -3.689 -22.639 1.00 92.69 230 LEU A C 1
ATOM 1783 O O . LEU A 1 230 ? 28.155 -3.070 -23.686 1.00 92.69 230 LEU A O 1
ATOM 1787 N N . PRO A 1 231 ? 28.223 -5.004 -22.542 1.00 88.19 231 PRO A N 1
ATOM 1788 C CA . PRO A 1 231 ? 28.865 -5.751 -23.617 1.00 88.19 231 PRO A CA 1
ATOM 1789 C C . PRO A 1 231 ? 28.181 -5.562 -24.973 1.00 88.19 231 PRO A C 1
ATOM 1791 O O . PRO A 1 231 ? 26.954 -5.604 -25.084 1.00 88.19 231 PRO A O 1
ATOM 1794 N N . GLY A 1 232 ? 28.990 -5.389 -26.018 1.00 82.12 232 GLY A N 1
ATOM 1795 C CA . GLY A 1 232 ? 28.503 -5.170 -27.378 1.00 82.12 232 GLY A CA 1
ATOM 1796 C C . GLY A 1 232 ? 27.981 -3.756 -27.650 1.00 82.12 232 GLY A C 1
ATOM 1797 O O . GLY A 1 232 ? 27.181 -3.607 -28.570 1.00 82.12 232 GLY A O 1
ATOM 1798 N N . GLY A 1 233 ? 28.403 -2.759 -26.860 1.00 84.25 233 GLY A N 1
ATOM 1799 C CA . GLY A 1 233 ? 28.042 -1.347 -27.040 1.00 84.25 233 GLY A CA 1
ATOM 1800 C C . GLY A 1 233 ? 26.590 -1.038 -26.674 1.00 84.25 233 GLY A C 1
ATOM 1801 O O . GLY A 1 233 ? 26.002 -0.095 -27.198 1.00 84.25 233 GLY A O 1
ATOM 1802 N N . ASN A 1 234 ? 25.970 -1.870 -25.831 1.00 88.94 234 ASN A N 1
ATOM 1803 C CA . ASN A 1 234 ? 24.594 -1.645 -25.399 1.00 88.94 234 ASN A CA 1
ATOM 1804 C C . ASN A 1 234 ? 24.576 -0.593 -24.284 1.00 88.94 234 ASN A C 1
ATOM 1806 O O . ASN A 1 234 ? 25.363 -0.673 -23.346 1.00 88.94 234 ASN A O 1
ATOM 1810 N N . ILE A 1 235 ? 23.651 0.362 -24.358 1.00 91.06 235 ILE A N 1
ATOM 1811 C CA . ILE A 1 235 ? 23.538 1.434 -23.363 1.00 91.06 235 ILE A CA 1
ATOM 1812 C C . ILE A 1 235 ? 22.658 0.958 -22.209 1.00 91.06 235 ILE A C 1
ATOM 1814 O O . ILE A 1 235 ? 21.532 0.493 -22.417 1.00 91.06 235 ILE A O 1
ATOM 1818 N N . GLY A 1 236 ? 23.172 1.078 -20.992 1.00 93.00 236 GLY A N 1
ATOM 1819 C CA . GLY A 1 236 ? 22.474 0.791 -19.751 1.00 93.00 236 GLY A CA 1
ATOM 1820 C C . GLY A 1 236 ? 22.226 2.053 -18.930 1.00 93.00 236 GLY A C 1
ATOM 1821 O O . GLY A 1 236 ? 23.084 2.929 -18.854 1.00 93.00 236 GLY A O 1
ATOM 1822 N N . ARG A 1 237 ? 21.057 2.125 -18.294 1.00 93.62 237 ARG A N 1
ATOM 1823 C CA . ARG A 1 237 ? 20.671 3.178 -17.355 1.00 93.62 237 ARG A CA 1
ATOM 1824 C C . ARG A 1 237 ? 20.508 2.583 -15.963 1.00 93.62 237 ARG A C 1
ATOM 1826 O O . ARG A 1 237 ? 19.702 1.675 -15.773 1.00 93.62 237 ARG A O 1
ATOM 1833 N N . LEU A 1 238 ? 21.267 3.095 -14.996 1.00 94.50 238 LEU A N 1
ATOM 1834 C CA . LEU A 1 238 ? 21.151 2.729 -13.585 1.00 94.50 238 LEU A CA 1
ATOM 1835 C C . LEU A 1 238 ? 20.631 3.926 -12.790 1.00 94.50 238 LEU A C 1
ATOM 1837 O O . LEU A 1 238 ? 21.337 4.918 -12.632 1.00 94.50 238 LEU A O 1
ATOM 1841 N N . HIS A 1 239 ? 19.393 3.841 -12.308 1.00 93.31 239 HIS A N 1
ATOM 1842 C CA . HIS A 1 239 ? 18.792 4.885 -11.480 1.00 93.31 239 HIS A CA 1
ATOM 1843 C C . HIS A 1 239 ? 19.346 4.846 -10.047 1.00 93.31 239 HIS A C 1
ATOM 1845 O O . HIS A 1 239 ? 19.661 3.773 -9.533 1.00 93.31 239 HIS A O 1
ATOM 1851 N N . ALA A 1 240 ? 19.410 5.997 -9.373 1.00 91.75 240 ALA A N 1
ATOM 1852 C CA . ALA A 1 240 ? 19.928 6.117 -8.012 1.00 91.75 240 ALA A CA 1
ATOM 1853 C C . ALA A 1 240 ? 19.243 5.146 -7.036 1.00 91.75 240 ALA A C 1
ATOM 1855 O O . ALA A 1 240 ? 19.918 4.492 -6.255 1.00 91.75 240 ALA A O 1
ATOM 1856 N N . SER A 1 241 ? 17.921 4.968 -7.130 1.00 91.19 241 SER A N 1
ATOM 1857 C CA . SER A 1 241 ? 17.164 4.036 -6.270 1.00 91.19 241 SER A CA 1
ATOM 1858 C C . SER A 1 241 ? 17.505 2.555 -6.468 1.00 91.19 241 SER A C 1
ATOM 1860 O O . SER A 1 241 ? 17.034 1.715 -5.709 1.00 91.19 241 SER A O 1
ATOM 1862 N N . GLU A 1 242 ? 18.256 2.220 -7.515 1.00 94.19 242 GLU A N 1
ATOM 1863 C CA . GLU A 1 242 ? 18.659 0.856 -7.852 1.00 94.19 242 GLU A CA 1
ATOM 1864 C C . GLU A 1 242 ? 20.127 0.576 -7.483 1.00 94.19 242 GLU A C 1
ATOM 1866 O O . GLU A 1 242 ? 20.660 -0.477 -7.840 1.00 94.19 242 GLU A O 1
ATOM 1871 N N . LEU A 1 243 ? 20.786 1.507 -6.783 1.00 93.75 243 LEU A N 1
ATOM 1872 C CA . LEU A 1 243 ? 22.115 1.321 -6.201 1.00 93.75 243 LEU A CA 1
ATOM 1873 C C . LEU A 1 243 ? 22.073 0.369 -4.986 1.00 93.75 243 LEU A C 1
ATOM 1875 O O . LEU A 1 243 ? 21.006 0.158 -4.407 1.00 93.75 243 LEU A O 1
ATOM 1879 N N . PRO A 1 244 ? 23.224 -0.197 -4.570 1.00 92.50 244 PRO A N 1
ATOM 1880 C CA . PRO A 1 244 ? 23.305 -1.037 -3.375 1.00 92.50 244 PRO A CA 1
ATOM 1881 C C . PRO A 1 244 ? 22.794 -0.314 -2.126 1.00 92.50 244 PRO A C 1
ATOM 1883 O O . PRO A 1 244 ? 23.126 0.855 -1.900 1.00 92.50 244 PRO A O 1
ATOM 1886 N N . SER A 1 245 ? 22.051 -1.027 -1.278 1.00 88.62 245 SER A N 1
ATOM 1887 C CA . SER A 1 245 ? 21.362 -0.450 -0.113 1.00 88.62 245 SER A CA 1
ATOM 1888 C C . SER A 1 245 ? 22.329 0.261 0.837 1.00 88.62 245 SER A C 1
ATOM 1890 O O . SER A 1 245 ? 22.033 1.327 1.370 1.00 88.62 245 SER A O 1
ATOM 1892 N N . ARG A 1 246 ? 23.539 -0.289 0.987 1.00 89.06 246 ARG A N 1
ATOM 1893 C CA . ARG A 1 246 ? 24.605 0.295 1.806 1.00 89.06 246 ARG A CA 1
ATOM 1894 C C . ARG A 1 246 ? 25.013 1.692 1.330 1.00 89.06 246 ARG A C 1
ATOM 1896 O O . ARG A 1 246 ? 25.144 2.600 2.141 1.00 89.06 246 ARG A O 1
ATOM 1903 N N . LEU A 1 247 ? 25.156 1.880 0.018 1.00 88.50 247 LEU A N 1
ATOM 1904 C CA . LEU A 1 247 ? 25.554 3.167 -0.550 1.00 88.50 247 LEU A CA 1
ATOM 1905 C C . LEU A 1 247 ? 24.458 4.225 -0.365 1.00 88.50 247 LEU A C 1
ATOM 1907 O O . LEU A 1 247 ? 24.770 5.386 -0.116 1.00 88.50 247 LEU A O 1
ATOM 1911 N N . LEU A 1 248 ? 23.191 3.805 -0.445 1.00 88.38 248 LEU A N 1
ATOM 1912 C CA . LEU A 1 248 ? 22.022 4.659 -0.221 1.00 88.38 248 LEU A CA 1
ATOM 1913 C C . LEU A 1 248 ? 21.874 5.115 1.235 1.00 88.38 248 LEU A C 1
ATOM 1915 O O . LEU A 1 248 ? 21.331 6.187 1.476 1.00 88.38 248 LEU A O 1
ATOM 1919 N N . MET A 1 249 ? 22.337 4.312 2.196 1.00 88.88 249 MET A N 1
ATOM 1920 C CA . MET A 1 249 ? 22.266 4.636 3.624 1.00 88.88 249 MET A CA 1
ATOM 1921 C C . MET A 1 249 ? 23.470 5.445 4.122 1.00 88.88 249 MET A C 1
ATOM 1923 O O . MET A 1 249 ? 23.326 6.237 5.047 1.00 88.88 249 MET A O 1
ATOM 1927 N N . GLU A 1 250 ? 24.655 5.234 3.543 1.00 90.31 250 GLU A N 1
ATOM 1928 C CA . GLU A 1 250 ? 25.911 5.827 4.029 1.00 90.31 250 GLU A CA 1
ATOM 1929 C C . GLU A 1 250 ? 26.182 7.244 3.495 1.00 90.31 250 GLU A C 1
ATOM 1931 O O . GLU A 1 250 ? 26.964 7.981 4.096 1.00 90.31 250 GLU A O 1
ATOM 1936 N N . HIS A 1 251 ? 25.568 7.643 2.377 1.00 89.12 251 HIS A N 1
ATOM 1937 C CA . HIS A 1 251 ? 25.899 8.893 1.689 1.00 89.12 251 HIS A CA 1
ATOM 1938 C C . HIS A 1 251 ? 24.667 9.761 1.423 1.00 89.12 251 HIS A C 1
ATOM 1940 O O . HIS A 1 251 ? 23.648 9.278 0.940 1.00 89.12 251 HIS A O 1
ATOM 1946 N N . SER A 1 252 ? 24.794 11.071 1.660 1.00 86.50 252 SER A N 1
ATOM 1947 C CA . SER A 1 252 ? 23.767 12.074 1.335 1.00 86.50 252 SER A CA 1
ATOM 1948 C C . SER A 1 252 ? 23.567 12.262 -0.174 1.00 86.50 252 SER A C 1
ATOM 1950 O O . SER A 1 252 ? 22.454 12.543 -0.612 1.00 86.50 252 SER A O 1
ATOM 1952 N N . SER A 1 253 ? 24.628 12.049 -0.962 1.00 89.75 253 SER A N 1
ATOM 1953 C CA . SER A 1 253 ? 24.624 12.084 -2.431 1.00 89.75 253 SER A CA 1
ATOM 1954 C C . SER A 1 253 ? 25.134 10.754 -3.006 1.00 89.75 253 SER A C 1
ATOM 1956 O O . SER A 1 253 ? 26.272 10.667 -3.477 1.00 89.75 253 SER A O 1
ATOM 1958 N N . PRO A 1 254 ? 24.327 9.679 -2.955 1.00 91.12 254 PRO A N 1
ATOM 1959 C CA . PRO A 1 254 ? 24.781 8.332 -3.304 1.00 91.12 254 PRO A CA 1
ATOM 1960 C C . PRO A 1 254 ? 25.127 8.178 -4.791 1.00 91.12 254 PRO A C 1
ATOM 1962 O O . PRO A 1 254 ? 26.007 7.392 -5.135 1.00 91.12 254 PRO A O 1
ATOM 1965 N N . LEU A 1 255 ? 24.473 8.942 -5.672 1.00 92.12 255 LEU A N 1
ATOM 1966 C CA . LEU A 1 255 ? 24.745 8.931 -7.110 1.00 92.12 255 LEU A CA 1
ATOM 1967 C C . LEU A 1 255 ? 26.119 9.529 -7.434 1.00 92.12 255 LEU A C 1
ATOM 1969 O O . LEU A 1 255 ? 26.919 8.897 -8.123 1.00 92.12 255 LEU A O 1
ATOM 1973 N N . ASP A 1 256 ? 26.411 10.712 -6.892 1.00 91.81 256 ASP A N 1
ATOM 1974 C CA . ASP A 1 256 ? 27.690 11.398 -7.096 1.00 91.81 256 ASP A CA 1
ATOM 1975 C C . ASP A 1 256 ? 28.840 10.559 -6.545 1.00 91.81 256 ASP A C 1
ATOM 1977 O O . ASP A 1 256 ? 29.861 10.367 -7.208 1.00 91.81 256 ASP A O 1
ATOM 1981 N N . GLU A 1 257 ? 28.646 9.982 -5.359 1.00 93.50 257 GLU A N 1
ATOM 1982 C CA . GLU A 1 257 ? 29.628 9.101 -4.744 1.00 93.50 257 GLU A CA 1
ATOM 1983 C C . GLU A 1 257 ? 29.847 7.823 -5.565 1.00 93.50 257 GLU A C 1
ATOM 1985 O O . GLU A 1 257 ? 30.990 7.390 -5.749 1.00 93.50 257 GLU A O 1
ATOM 1990 N N . PHE A 1 258 ? 28.776 7.234 -6.110 1.00 95.00 258 PHE A N 1
ATOM 1991 C CA . PHE A 1 258 ? 28.876 6.080 -6.998 1.00 95.00 258 PHE A CA 1
ATOM 1992 C C . PHE A 1 258 ? 29.710 6.398 -8.239 1.00 95.00 258 PHE A C 1
ATOM 1994 O O . PHE A 1 258 ? 30.647 5.656 -8.548 1.00 95.00 258 PHE A O 1
ATOM 2001 N N . ILE A 1 259 ? 29.389 7.496 -8.933 1.00 93.94 259 ILE A N 1
ATOM 2002 C CA . ILE A 1 259 ? 30.097 7.931 -10.141 1.00 93.94 259 ILE A CA 1
ATOM 2003 C C . ILE A 1 259 ? 31.558 8.195 -9.796 1.00 93.94 259 ILE A C 1
ATOM 2005 O O . ILE A 1 259 ? 32.445 7.632 -10.428 1.00 93.94 259 ILE A O 1
ATOM 2009 N N . ARG A 1 260 ? 31.829 8.972 -8.745 1.00 93.69 260 ARG A N 1
ATOM 2010 C CA . ARG A 1 260 ? 33.188 9.315 -8.314 1.00 93.69 260 ARG A CA 1
ATOM 2011 C C . ARG A 1 260 ? 34.044 8.078 -8.035 1.00 93.69 260 ARG A C 1
ATOM 2013 O O . ARG A 1 260 ? 35.213 8.041 -8.414 1.00 93.69 260 ARG A O 1
ATOM 2020 N N . ARG A 1 261 ? 33.481 7.049 -7.390 1.00 91.94 261 ARG A N 1
ATOM 2021 C CA . ARG A 1 261 ? 34.202 5.803 -7.071 1.00 91.94 261 ARG A CA 1
ATOM 2022 C C . ARG A 1 261 ? 34.400 4.893 -8.280 1.00 91.94 261 ARG A C 1
ATOM 2024 O O . ARG A 1 261 ? 35.424 4.203 -8.340 1.00 91.94 261 ARG A O 1
ATOM 2031 N N . ASN A 1 262 ? 33.434 4.868 -9.198 1.00 93.88 262 ASN A N 1
ATOM 2032 C CA . ASN A 1 262 ? 33.333 3.846 -10.240 1.00 93.88 262 ASN A CA 1
ATOM 2033 C C . ASN A 1 262 ? 33.514 4.367 -11.667 1.00 93.88 262 ASN A C 1
ATOM 2035 O O . ASN A 1 262 ? 33.454 3.559 -12.583 1.00 93.88 262 ASN A O 1
ATOM 2039 N N . LEU A 1 263 ? 33.773 5.658 -11.882 1.00 94.06 263 LEU A N 1
ATOM 2040 C CA . LEU A 1 263 ? 33.976 6.232 -13.213 1.00 94.06 263 LEU A CA 1
ATOM 2041 C C . LEU A 1 263 ? 35.035 5.446 -14.002 1.00 94.06 263 LEU A C 1
ATOM 2043 O O . LEU A 1 263 ? 36.151 5.248 -13.520 1.00 94.06 263 LEU A O 1
ATOM 2047 N N . LYS A 1 264 ? 34.676 4.999 -15.212 1.00 90.12 264 LYS A N 1
ATOM 2048 C CA . LYS A 1 264 ? 35.489 4.140 -16.095 1.00 90.12 264 LYS A CA 1
ATOM 2049 C C . LYS A 1 264 ? 35.883 2.786 -15.488 1.00 90.12 264 LYS A C 1
ATOM 2051 O O . LYS A 1 264 ? 36.757 2.107 -16.022 1.00 90.12 264 LYS A O 1
ATOM 2056 N N . LYS A 1 265 ? 35.251 2.369 -14.389 1.00 93.00 265 LYS A N 1
ATOM 2057 C CA . LYS A 1 265 ? 35.445 1.054 -13.769 1.00 93.00 265 LYS A CA 1
ATOM 2058 C C . LYS A 1 265 ? 34.302 0.111 -14.118 1.00 93.00 265 LYS A C 1
ATOM 2060 O O . LYS A 1 265 ? 33.192 0.525 -14.456 1.00 93.00 265 LYS A O 1
ATOM 2065 N N . ASN A 1 266 ? 34.609 -1.175 -13.999 1.00 92.88 266 ASN A N 1
ATOM 2066 C CA . ASN A 1 266 ? 33.661 -2.259 -14.179 1.00 92.88 266 ASN A CA 1
ATOM 2067 C C . ASN A 1 266 ? 32.771 -2.413 -12.944 1.00 92.88 266 ASN A C 1
ATOM 2069 O O . ASN A 1 266 ? 33.270 -2.512 -11.824 1.00 92.88 266 ASN A O 1
ATOM 2073 N N . VAL A 1 267 ? 31.465 -2.512 -13.166 1.00 93.81 267 VAL A N 1
ATOM 2074 C CA . VAL A 1 267 ? 30.455 -2.807 -12.149 1.00 93.81 267 VAL A CA 1
ATOM 2075 C C . VAL A 1 267 ? 29.572 -3.957 -12.613 1.00 93.81 267 VAL A C 1
ATOM 2077 O O . VAL A 1 267 ? 29.342 -4.145 -13.809 1.00 93.81 267 VAL A O 1
ATOM 2080 N N . VAL A 1 268 ? 29.084 -4.750 -11.662 1.00 93.06 268 VAL A N 1
ATOM 2081 C CA . VAL A 1 268 ? 28.179 -5.868 -11.941 1.00 93.06 268 VAL A CA 1
ATOM 2082 C C . VAL A 1 268 ? 26.742 -5.388 -11.779 1.00 93.06 268 VAL A C 1
ATOM 2084 O O . VAL A 1 268 ? 26.363 -4.905 -10.716 1.00 93.06 268 VAL A O 1
ATOM 2087 N N . VAL A 1 269 ? 25.950 -5.531 -12.836 1.00 93.44 269 VAL A N 1
ATOM 2088 C CA . VAL A 1 269 ? 24.573 -5.034 -12.928 1.00 93.44 269 VAL A CA 1
ATOM 2089 C C . VAL A 1 269 ? 23.653 -6.107 -13.495 1.00 93.44 269 VAL A C 1
ATOM 2091 O O . VAL A 1 269 ? 24.063 -6.921 -14.325 1.00 93.44 269 VAL A O 1
ATOM 2094 N N . LYS A 1 270 ? 22.385 -6.106 -13.089 1.00 92.94 270 LYS A N 1
ATOM 2095 C CA . LYS A 1 270 ? 21.345 -6.956 -13.681 1.00 92.94 270 LYS A CA 1
ATOM 2096 C C . LYS A 1 270 ? 20.406 -6.120 -14.537 1.00 92.94 270 LYS A C 1
ATOM 2098 O O . LYS A 1 270 ? 19.953 -5.065 -14.108 1.00 92.94 270 LYS A O 1
ATOM 2103 N N . ILE A 1 271 ? 20.085 -6.604 -15.734 1.00 91.44 271 ILE A N 1
ATOM 2104 C CA . ILE A 1 271 ? 19.089 -5.962 -16.603 1.00 91.44 271 ILE A CA 1
ATOM 2105 C C . ILE A 1 271 ? 17.693 -6.313 -16.094 1.00 91.44 271 ILE A C 1
ATOM 2107 O O . ILE A 1 271 ? 17.359 -7.493 -16.015 1.00 91.44 271 ILE A O 1
ATOM 2111 N N . ILE A 1 272 ? 16.873 -5.309 -15.791 1.00 89.88 272 ILE A N 1
ATOM 2112 C CA . ILE A 1 272 ? 15.481 -5.496 -15.350 1.00 89.88 272 ILE A CA 1
ATOM 2113 C C . ILE A 1 272 ? 14.484 -5.385 -16.506 1.00 89.88 272 ILE A C 1
ATOM 2115 O O . ILE A 1 272 ? 13.487 -6.107 -16.540 1.00 89.88 272 ILE A O 1
ATOM 2119 N N . ASN A 1 273 ? 14.749 -4.499 -17.466 1.00 88.38 273 ASN A N 1
ATOM 2120 C CA . ASN A 1 273 ? 13.905 -4.302 -18.637 1.00 88.38 273 ASN A CA 1
ATOM 2121 C C . ASN A 1 273 ? 14.688 -3.623 -19.769 1.00 88.38 273 ASN A C 1
ATOM 2123 O O . ASN A 1 273 ? 15.769 -3.085 -19.553 1.00 88.38 273 ASN A O 1
ATOM 2127 N N . PHE A 1 274 ? 14.124 -3.614 -20.975 1.00 88.19 274 PHE A N 1
ATOM 2128 C CA . PHE A 1 274 ? 14.552 -2.725 -22.047 1.00 88.19 274 PHE A CA 1
ATOM 2129 C C . PHE A 1 274 ? 13.470 -1.693 -22.330 1.00 88.19 274 PHE A C 1
ATOM 2131 O O . PHE A 1 274 ? 12.307 -2.041 -22.524 1.00 88.19 274 PHE A O 1
ATOM 2138 N N . VAL A 1 275 ? 13.875 -0.435 -22.424 1.00 87.62 275 VAL A N 1
ATOM 2139 C CA . VAL A 1 275 ? 13.019 0.675 -22.836 1.00 87.62 275 VAL A CA 1
ATOM 2140 C C . VAL A 1 275 ? 13.537 1.258 -24.146 1.00 87.62 275 VAL A C 1
ATOM 2142 O O . VAL A 1 275 ? 14.721 1.156 -24.465 1.00 87.62 275 VAL A O 1
ATOM 2145 N N . ALA A 1 276 ? 12.642 1.832 -24.944 1.00 86.19 276 ALA A N 1
ATOM 2146 C CA . ALA A 1 276 ? 13.016 2.576 -26.138 1.00 86.19 276 ALA A CA 1
ATOM 2147 C C . ALA A 1 276 ? 12.864 4.067 -25.841 1.00 86.19 276 ALA A C 1
ATOM 2149 O O . ALA A 1 276 ? 11.750 4.527 -25.595 1.00 86.19 276 ALA A O 1
ATOM 2150 N N . ILE A 1 277 ? 13.968 4.808 -25.877 1.00 85.00 277 ILE A N 1
ATOM 2151 C CA . ILE A 1 277 ? 13.978 6.263 -25.696 1.00 85.00 277 ILE A CA 1
ATOM 2152 C C . ILE A 1 277 ? 14.140 6.954 -27.047 1.00 85.00 277 ILE A C 1
ATOM 2154 O O . ILE A 1 277 ? 14.712 6.383 -27.978 1.00 85.00 277 ILE A O 1
ATOM 2158 N N . LYS A 1 278 ? 13.638 8.183 -27.174 1.00 80.50 278 LYS A N 1
ATOM 2159 C CA . LYS A 1 278 ? 13.925 9.025 -28.341 1.00 80.50 278 LYS A CA 1
ATOM 2160 C C . LYS A 1 278 ? 15.209 9.808 -28.078 1.00 80.50 278 LYS A C 1
ATOM 2162 O O . LYS A 1 278 ? 15.291 10.496 -27.072 1.00 80.50 278 LYS A O 1
ATOM 2167 N N . LYS A 1 279 ? 16.183 9.713 -28.980 1.00 74.62 279 LYS A N 1
ATOM 2168 C CA . LYS A 1 279 ? 17.399 10.532 -28.996 1.00 74.62 279 LYS A CA 1
ATOM 2169 C C . LYS A 1 279 ? 17.436 11.246 -30.346 1.00 74.62 279 LYS A C 1
ATOM 2171 O O . LYS A 1 279 ? 17.749 10.630 -31.365 1.00 74.62 279 LYS A O 1
ATOM 2176 N N . GLY A 1 280 ? 17.001 12.507 -30.363 1.00 75.50 280 GLY A N 1
ATOM 2177 C CA . GLY A 1 280 ? 16.636 13.201 -31.604 1.00 75.50 280 GLY A CA 1
ATOM 2178 C C . GLY A 1 280 ? 15.498 12.471 -32.332 1.00 75.50 280 GLY A C 1
ATOM 2179 O O . GLY A 1 280 ? 14.512 12.072 -31.708 1.00 75.50 280 GLY A O 1
ATOM 2180 N N . ASP A 1 281 ? 15.670 12.220 -33.630 1.00 76.06 281 ASP A N 1
ATOM 2181 C CA . ASP A 1 281 ? 14.687 11.506 -34.461 1.00 76.06 281 ASP A CA 1
ATOM 2182 C C . ASP A 1 281 ? 14.787 9.975 -34.375 1.00 76.06 281 ASP A C 1
ATOM 2184 O O . ASP A 1 281 ? 13.974 9.248 -34.953 1.00 76.06 281 ASP A O 1
ATOM 2188 N N . GLN A 1 282 ? 15.772 9.450 -33.642 1.00 79.62 282 GLN A N 1
ATOM 2189 C CA . GLN A 1 282 ? 16.020 8.014 -33.557 1.00 79.62 282 GLN A CA 1
ATOM 2190 C C . GLN A 1 282 ? 15.495 7.419 -32.251 1.00 79.62 282 GLN A C 1
ATOM 2192 O O . GLN A 1 282 ? 15.608 8.004 -31.175 1.00 79.62 282 GLN A O 1
ATOM 2197 N N . LYS A 1 283 ? 14.935 6.206 -32.338 1.00 82.62 283 LYS A N 1
ATOM 2198 C CA . LYS A 1 283 ? 14.601 5.395 -31.162 1.00 82.62 283 LYS A CA 1
ATOM 2199 C C . LYS A 1 283 ? 15.797 4.527 -30.795 1.00 82.62 283 LYS A C 1
ATOM 2201 O O . LYS A 1 283 ? 16.193 3.665 -31.576 1.00 82.62 283 LYS A O 1
ATOM 2206 N N . VAL A 1 284 ? 16.332 4.727 -29.598 1.00 84.44 284 VAL A N 1
ATOM 2207 C CA . VAL A 1 284 ? 17.458 3.963 -29.056 1.00 84.44 284 VAL A CA 1
ATOM 2208 C C . VAL A 1 284 ? 16.946 3.020 -27.977 1.00 84.44 284 VAL A C 1
ATOM 2210 O O . VAL A 1 284 ? 16.139 3.398 -27.130 1.00 84.44 284 VAL A O 1
ATOM 2213 N N . ARG A 1 285 ? 17.405 1.769 -28.016 1.00 87.94 285 ARG A N 1
ATOM 2214 C CA . ARG A 1 285 ? 17.084 0.765 -27.002 1.00 87.94 285 ARG A CA 1
ATOM 2215 C C . ARG A 1 285 ? 18.058 0.894 -25.832 1.00 87.94 285 ARG A C 1
ATOM 2217 O O . ARG A 1 285 ? 19.261 0.773 -26.029 1.00 87.94 285 ARG A O 1
ATOM 2224 N N . VAL A 1 286 ? 17.522 1.078 -24.633 1.00 90.12 286 VAL A N 1
ATOM 2225 C CA . VAL A 1 286 ? 18.270 1.234 -23.382 1.00 90.12 286 VAL A CA 1
ATOM 2226 C C . VAL A 1 286 ? 17.897 0.106 -22.433 1.00 90.12 286 VAL A C 1
ATOM 2228 O O . VAL A 1 286 ? 16.726 -0.256 -22.315 1.00 90.12 286 VAL A O 1
ATOM 2231 N N . ALA A 1 287 ? 18.894 -0.486 -21.788 1.00 92.44 287 ALA A N 1
ATOM 2232 C CA . ALA A 1 287 ? 18.692 -1.462 -20.728 1.00 92.44 287 ALA A CA 1
ATOM 2233 C C . ALA A 1 287 ? 18.514 -0.738 -19.389 1.00 92.44 287 ALA A C 1
ATOM 2235 O O . ALA A 1 287 ? 19.408 -0.021 -18.959 1.00 92.44 287 ALA A O 1
ATOM 2236 N N . GLU A 1 288 ? 17.395 -0.950 -18.710 1.00 93.31 288 GLU A N 1
ATOM 2237 C CA . GLU A 1 288 ? 17.235 -0.537 -17.316 1.00 93.31 288 GLU A CA 1
ATOM 2238 C C . GLU A 1 288 ? 17.970 -1.527 -16.415 1.00 93.31 288 GLU A C 1
ATOM 2240 O O . GLU A 1 288 ? 17.842 -2.747 -16.589 1.00 93.31 288 GLU A O 1
ATOM 2245 N N . LEU A 1 289 ? 18.743 -1.004 -15.468 1.00 94.50 289 LEU A N 1
ATOM 2246 C CA . LEU A 1 289 ? 19.681 -1.765 -14.652 1.00 94.50 289 LEU A CA 1
ATOM 2247 C C . LEU A 1 289 ? 19.335 -1.716 -13.168 1.00 94.50 289 LEU A C 1
ATOM 2249 O O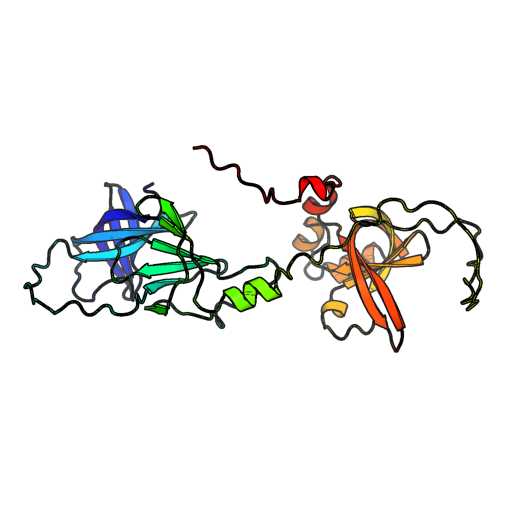 . LEU A 1 289 ? 18.708 -0.778 -12.684 1.00 94.50 289 LEU A O 1
ATOM 2253 N N . THR A 1 290 ? 19.816 -2.719 -12.439 1.00 94.31 290 THR A N 1
ATOM 2254 C CA . THR A 1 290 ? 19.794 -2.734 -10.979 1.00 94.31 290 THR A CA 1
ATOM 2255 C C . THR A 1 290 ? 21.065 -3.326 -10.385 1.00 94.31 290 THR A C 1
ATOM 2257 O O . THR A 1 290 ? 21.681 -4.224 -10.968 1.00 94.31 290 THR A O 1
ATOM 2260 N N . MET A 1 291 ? 21.433 -2.810 -9.215 1.00 93.75 291 MET A N 1
ATOM 2261 C CA . MET A 1 291 ? 22.437 -3.344 -8.295 1.00 93.75 291 MET A CA 1
ATOM 2262 C C . MET A 1 291 ? 21.836 -3.656 -6.913 1.00 93.75 291 MET A C 1
ATOM 2264 O O . MET A 1 291 ? 22.567 -4.070 -6.016 1.00 93.75 291 MET A O 1
ATOM 2268 N N . ALA A 1 292 ? 20.521 -3.482 -6.736 1.00 91.31 292 ALA A N 1
ATOM 2269 C CA . ALA A 1 292 ? 19.837 -3.770 -5.482 1.00 91.31 292 ALA A CA 1
ATOM 2270 C C . ALA A 1 292 ? 19.945 -5.263 -5.140 1.00 91.31 292 ALA A C 1
ATOM 2272 O O . ALA A 1 292 ? 19.641 -6.130 -5.967 1.00 91.31 292 ALA A O 1
ATOM 2273 N N . GLU A 1 293 ? 20.347 -5.580 -3.910 1.00 87.38 293 GLU A N 1
ATOM 2274 C CA . GLU A 1 293 ? 20.702 -6.941 -3.495 1.00 87.38 293 GLU A CA 1
ATOM 2275 C C . GLU A 1 293 ? 19.524 -7.924 -3.645 1.00 87.38 293 GLU A C 1
ATOM 2277 O O . GLU A 1 293 ? 19.692 -9.071 -4.080 1.00 87.38 293 GLU A O 1
ATOM 2282 N N . SER A 1 294 ? 18.306 -7.447 -3.367 1.00 84.75 294 SER A N 1
ATOM 2283 C CA . SER A 1 294 ? 17.061 -8.206 -3.533 1.00 84.75 294 SER A CA 1
ATOM 2284 C C . SER A 1 294 ? 16.823 -8.628 -4.984 1.00 84.75 294 SER A C 1
ATOM 2286 O O . SER A 1 294 ? 16.499 -9.780 -5.249 1.00 84.75 294 SER A O 1
ATOM 2288 N N . LYS A 1 295 ? 17.060 -7.735 -5.949 1.00 84.12 295 LYS A N 1
ATOM 2289 C CA . LYS A 1 295 ? 16.858 -8.015 -7.379 1.00 84.12 295 LYS A CA 1
ATOM 2290 C C . LYS A 1 295 ? 18.033 -8.770 -7.992 1.00 84.12 295 LYS A C 1
ATOM 2292 O O . LYS A 1 295 ? 17.842 -9.542 -8.932 1.00 84.12 295 LYS A O 1
ATOM 2297 N N . MET A 1 296 ? 19.243 -8.582 -7.472 1.00 83.19 296 MET A N 1
ATOM 2298 C CA . MET A 1 296 ? 20.444 -9.296 -7.917 1.00 83.19 296 MET A CA 1
ATOM 2299 C C . MET A 1 296 ? 20.374 -10.796 -7.605 1.00 83.19 296 MET A C 1
ATOM 2301 O O . MET A 1 296 ? 20.766 -11.607 -8.442 1.00 83.19 296 MET A O 1
ATOM 2305 N N . SER A 1 297 ? 19.826 -11.159 -6.441 1.00 76.44 297 SER A N 1
ATOM 2306 C CA . SER A 1 297 ? 19.707 -12.548 -5.971 1.00 76.44 297 SER A CA 1
ATOM 2307 C C . SER A 1 297 ? 18.532 -13.324 -6.577 1.00 76.44 297 SER A C 1
ATOM 2309 O O . SER A 1 297 ? 18.527 -14.555 -6.542 1.00 76.44 297 SER A O 1
ATOM 2311 N N . GLU A 1 298 ? 17.552 -12.643 -7.180 1.00 73.69 298 GLU A N 1
ATOM 2312 C CA . GLU A 1 298 ? 16.412 -13.315 -7.804 1.00 73.69 298 GLU A CA 1
ATOM 2313 C C . GLU A 1 298 ? 16.852 -14.214 -8.978 1.00 73.69 298 GLU A C 1
ATOM 2315 O O . GLU A 1 298 ? 17.394 -13.706 -9.975 1.00 73.69 298 GLU A O 1
ATOM 2320 N N . PRO A 1 299 ? 16.574 -15.533 -8.937 1.00 63.75 299 PRO A N 1
ATOM 2321 C CA . PRO A 1 299 ? 16.861 -16.409 -10.062 1.00 63.75 299 PRO A CA 1
ATOM 2322 C C . PRO A 1 299 ? 16.033 -15.983 -11.275 1.00 63.75 299 PRO A C 1
ATOM 2324 O O . PRO A 1 299 ? 14.948 -15.411 -11.149 1.00 63.75 299 PRO A O 1
ATOM 2327 N N . ARG A 1 300 ? 16.530 -16.291 -12.478 1.00 58.19 300 ARG A N 1
ATOM 2328 C CA . ARG A 1 300 ? 15.793 -16.091 -13.733 1.00 58.19 300 ARG A CA 1
ATOM 2329 C C . ARG A 1 300 ? 14.498 -16.912 -13.684 1.00 58.19 300 ARG A C 1
ATOM 2331 O O . ARG A 1 300 ? 14.486 -18.086 -14.050 1.00 58.19 300 ARG A O 1
ATOM 2338 N N . LYS A 1 301 ? 13.399 -16.317 -13.219 1.00 56.22 301 LYS A N 1
ATOM 2339 C CA . LYS A 1 301 ? 12.090 -16.966 -13.273 1.00 56.22 301 LYS A CA 1
ATOM 2340 C C . LYS A 1 301 ? 11.696 -17.053 -14.744 1.00 56.22 301 LYS A C 1
ATOM 2342 O O . LYS A 1 301 ? 11.635 -16.040 -15.441 1.00 56.22 301 LYS A O 1
ATOM 2347 N N . LYS A 1 302 ? 11.477 -18.273 -15.247 1.00 47.22 302 LYS A N 1
ATOM 2348 C CA . LYS A 1 302 ? 10.826 -18.456 -16.551 1.00 47.22 302 LYS A CA 1
ATOM 2349 C C . LYS A 1 302 ? 9.490 -17.719 -16.480 1.00 47.22 302 LYS A C 1
ATOM 2351 O O . LYS A 1 302 ? 8.796 -17.854 -15.478 1.00 47.22 302 LYS A O 1
ATOM 2356 N N . ALA A 1 303 ? 9.121 -16.972 -17.519 1.00 47.03 303 ALA A N 1
ATOM 2357 C CA . ALA A 1 303 ? 7.844 -16.254 -17.553 1.00 47.03 303 ALA A CA 1
ATOM 2358 C C . ALA A 1 303 ? 6.645 -17.179 -17.244 1.00 47.03 303 ALA A C 1
ATOM 2360 O O . ALA A 1 303 ? 5.681 -16.746 -16.629 1.00 47.03 303 ALA A O 1
ATOM 2361 N N . SER A 1 304 ? 6.758 -18.476 -17.558 1.00 46.34 304 SER A N 1
ATOM 2362 C CA . SER A 1 304 ? 5.780 -19.515 -17.207 1.00 46.34 304 SER A CA 1
ATOM 2363 C C . SER A 1 304 ? 5.583 -19.735 -15.702 1.00 46.34 304 SER A C 1
ATOM 2365 O O . SER A 1 304 ? 4.508 -20.144 -15.298 1.00 46.34 304 SER A O 1
ATOM 2367 N N . ALA A 1 305 ? 6.595 -19.477 -14.870 1.00 45.09 305 ALA A N 1
ATOM 2368 C CA . ALA A 1 305 ? 6.514 -19.590 -13.410 1.00 45.09 305 ALA A CA 1
ATOM 2369 C C . ALA A 1 305 ? 5.978 -18.310 -12.739 1.00 45.09 305 ALA A C 1
ATOM 2371 O O . ALA A 1 305 ? 5.771 -18.286 -11.531 1.00 45.09 305 ALA A O 1
ATOM 2372 N N . VAL A 1 306 ? 5.804 -17.236 -13.518 1.00 46.00 306 VAL A N 1
ATOM 2373 C CA . VAL A 1 306 ? 5.214 -15.953 -13.094 1.00 46.00 306 VAL A CA 1
ATOM 2374 C C . VAL A 1 306 ? 3.839 -15.750 -13.748 1.00 46.00 306 VAL A C 1
ATOM 2376 O O . VAL A 1 306 ? 3.132 -14.799 -13.429 1.00 46.00 306 VAL A O 1
ATOM 2379 N N . ALA A 1 307 ? 3.439 -16.644 -14.657 1.00 43.47 307 ALA A N 1
ATOM 2380 C CA . ALA A 1 307 ? 2.103 -16.651 -15.220 1.00 43.47 307 ALA A CA 1
ATOM 2381 C C . ALA A 1 307 ? 1.116 -17.011 -14.108 1.00 43.47 307 ALA A C 1
ATOM 2383 O O . ALA A 1 307 ? 1.170 -18.101 -13.538 1.00 43.47 307 ALA A O 1
ATOM 2384 N N . PHE A 1 308 ? 0.232 -16.069 -13.792 1.00 44.53 308 PHE A N 1
ATOM 2385 C CA . PHE A 1 308 ? -0.922 -16.321 -12.945 1.00 44.53 308 PHE A CA 1
ATOM 2386 C C . PHE A 1 308 ? -1.704 -17.491 -13.551 1.00 44.53 308 PHE A C 1
ATOM 2388 O O . PHE A 1 308 ? -1.996 -17.482 -14.749 1.00 44.53 308 PHE A O 1
ATOM 2395 N N . GLN A 1 309 ? -2.003 -18.516 -12.756 1.00 44.94 309 GLN A N 1
ATOM 2396 C CA . GLN A 1 309 ? -2.837 -19.625 -13.201 1.00 44.94 309 GLN A CA 1
ATOM 2397 C C . GLN A 1 309 ? -4.244 -19.063 -13.446 1.00 44.94 309 GLN A C 1
ATOM 2399 O O . GLN A 1 309 ? -4.945 -18.696 -12.511 1.00 44.94 309 GLN A O 1
ATOM 2404 N N . THR A 1 310 ? -4.625 -18.908 -14.713 1.00 47.66 310 THR A N 1
ATOM 2405 C CA . THR A 1 310 ? -5.915 -18.323 -15.123 1.00 47.66 310 THR A CA 1
ATOM 2406 C C . THR A 1 310 ? -7.045 -19.348 -15.188 1.00 47.66 310 THR A C 1
ATOM 2408 O O . THR A 1 310 ? -8.178 -18.991 -15.499 1.00 47.66 310 THR A O 1
ATOM 2411 N N . VAL A 1 311 ? -6.755 -20.619 -14.900 1.00 45.00 311 VAL A N 1
ATOM 2412 C CA . VAL A 1 311 ? -7.736 -21.706 -14.911 1.00 45.00 311 VAL A CA 1
ATOM 2413 C C . VAL A 1 311 ? -7.937 -22.184 -13.481 1.00 45.00 311 VAL A C 1
ATOM 2415 O O . VAL A 1 311 ? -7.100 -22.901 -12.935 1.00 45.00 311 VAL A O 1
ATOM 2418 N N . PHE A 1 312 ? -9.050 -21.768 -12.884 1.00 53.78 312 PHE A N 1
ATOM 2419 C CA . PHE A 1 312 ? -9.533 -22.299 -11.616 1.00 53.78 312 PHE A CA 1
ATOM 2420 C C . PHE A 1 312 ? -10.498 -23.439 -11.931 1.00 53.78 312 PHE A C 1
ATOM 2422 O O . PHE A 1 312 ? -11.549 -23.223 -12.533 1.00 53.78 312 PHE A O 1
ATOM 2429 N N . SER A 1 313 ? -10.132 -24.665 -11.567 1.00 50.22 313 SER A N 1
ATOM 2430 C CA . SER A 1 313 ? -11.063 -25.788 -11.592 1.00 50.22 313 SER A CA 1
ATOM 2431 C C . SER A 1 313 ? -12.085 -25.595 -10.475 1.00 50.22 313 SER A C 1
ATOM 2433 O O . SER A 1 313 ? -11.719 -25.569 -9.300 1.00 50.22 313 SER A O 1
ATOM 2435 N N . VAL A 1 314 ? -13.355 -25.447 -10.846 1.00 43.22 314 VAL A N 1
ATOM 2436 C CA . VAL A 1 314 ? -14.475 -25.502 -9.906 1.00 43.22 314 VAL A CA 1
ATOM 2437 C C . VAL A 1 314 ? -14.570 -26.945 -9.417 1.00 43.22 314 VAL A C 1
ATOM 2439 O O . VAL A 1 314 ? -14.865 -27.841 -10.206 1.00 43.22 314 VAL A O 1
ATOM 2442 N N . CYS A 1 315 ? -14.265 -27.186 -8.143 1.00 41.44 315 CYS A N 1
ATOM 2443 C CA . CYS A 1 315 ? -14.647 -28.440 -7.504 1.00 41.44 315 CYS A CA 1
ATOM 2444 C C . CYS A 1 315 ? -16.164 -28.398 -7.295 1.00 41.44 315 CYS A C 1
ATOM 2446 O O . CYS A 1 315 ? -16.656 -27.497 -6.614 1.00 41.44 315 CYS A O 1
ATOM 2448 N N . VAL A 1 316 ? -16.870 -29.326 -7.943 1.00 44.59 316 VAL A N 1
ATOM 2449 C CA . VAL A 1 316 ? -18.293 -29.620 -7.713 1.00 44.59 316 VAL A CA 1
ATOM 2450 C C . VAL A 1 316 ? -18.430 -30.428 -6.431 1.00 44.59 316 VAL A C 1
ATOM 2452 O O . VAL A 1 316 ? -17.582 -31.331 -6.235 1.00 44.59 316 VAL A O 1
#

Sequence (316 aa):
LPAPGSHVVATISQIVDEVLFVTFNGKQTGFVRKGNHNDDVKVGNKIKCVVIDYVFPRNDAELVMVDSANVKVPKAKKKREESDSMCRVVLVKRDYICVLPSTKKCLVFVPSRFHPNQVVEVKNARVSVGDNVKISDPISLSDNLCIGFLDGDANLISKLFPAPKLQTFPGKRSESKDDQHEDSRKKTKSELGLRTKSVKNLGVYTGVVVGPWNSDDRNDHGKLAVEIELPGGNIGRLHASELPSRLLMEHSSPLDEFIRRNLKKNVVVKIINFVAIKKGDQKVRVAELTMAESKMSEPRKKASAVAFQTVFSVCV